Protein AF-X1GZW5-F1 (afdb_monomer_lite)

Organism: NCBI:txid412755

Sequence (264 aa):
AGKIIVDEEQRKFDDDPTHYYFLVGILHSVIEGVRGISLTYGQTIINGRFIRTGKIESTDGQVYFGLDDNELVIKKESYASEVAGIWLGKDDDKYKLNIGDATKYLKWDGAALTIKGLVGDITLDSNGFIRTDGKTSYESTFAGFWLGWSAGYKLNIGDAAHYLKWTGSKLQVKGLASLDALSAINANIGNITAGNIRGTRFQVGGGTNEDIYFEDSGLRLYDVGGQCISLTKIDYSNLDIGISSNSVAISTLDESIKRQVPAL

Structure (mmCIF, N/CA/C/O backbone):
data_AF-X1GZW5-F1
#
_entry.id   AF-X1GZW5-F1
#
loop_
_atom_site.group_PDB
_atom_site.id
_atom_site.type_symbol
_atom_site.label_atom_id
_atom_site.label_alt_id
_atom_site.label_comp_id
_atom_site.label_asym_id
_atom_site.label_entity_id
_atom_site.label_seq_id
_atom_site.pdbx_PDB_ins_code
_atom_site.Cartn_x
_atom_site.Cartn_y
_atom_site.Cartn_z
_atom_site.occupancy
_atom_site.B_iso_or_equiv
_atom_site.auth_seq_id
_atom_site.auth_comp_id
_atom_site.auth_asym_id
_atom_site.auth_atom_id
_atom_site.pdbx_PDB_model_num
ATOM 1 N N . ALA A 1 1 ? -26.168 -2.457 67.114 1.00 48.22 1 ALA A N 1
ATOM 2 C CA . ALA A 1 1 ? -26.226 -3.153 65.812 1.00 48.22 1 ALA A CA 1
ATOM 3 C C . ALA A 1 1 ? -27.534 -2.769 65.127 1.00 48.22 1 ALA A C 1
ATOM 5 O O . ALA A 1 1 ? -28.533 -2.677 65.831 1.00 48.22 1 ALA A O 1
ATOM 6 N N . GLY A 1 2 ? -27.530 -2.481 63.821 1.00 60.97 2 GLY A N 1
ATOM 7 C CA . GLY A 1 2 ? -28.763 -2.177 63.080 1.00 60.97 2 GLY A CA 1
ATOM 8 C C . GLY A 1 2 ? -29.686 -3.399 63.021 1.00 60.97 2 GLY A C 1
ATOM 9 O O . GLY A 1 2 ? -29.195 -4.523 62.922 1.00 60.97 2 GLY A O 1
ATOM 10 N N . LYS A 1 3 ? -31.003 -3.187 63.123 1.00 64.88 3 LYS A N 1
ATOM 11 C CA . LYS A 1 3 ? -32.013 -4.254 63.130 1.00 64.88 3 LYS A CA 1
ATOM 12 C C . LYS A 1 3 ? -33.006 -4.016 61.994 1.00 64.88 3 LYS A C 1
ATOM 14 O O . LYS A 1 3 ? -33.641 -2.970 61.957 1.00 64.88 3 LYS A O 1
ATOM 19 N N . ILE A 1 4 ? -33.140 -4.985 61.090 1.00 67.06 4 ILE A N 1
ATOM 20 C CA . ILE A 1 4 ? -34.265 -5.042 60.149 1.00 67.06 4 ILE A CA 1
ATOM 21 C C . ILE A 1 4 ? -35.428 -5.674 60.905 1.00 67.06 4 ILE A C 1
ATOM 23 O O . ILE A 1 4 ? -35.285 -6.761 61.469 1.00 67.06 4 ILE A O 1
ATOM 27 N N . ILE A 1 5 ? -36.551 -4.967 60.959 1.00 66.31 5 ILE A N 1
ATOM 28 C CA . ILE A 1 5 ? -37.758 -5.416 61.645 1.00 66.31 5 ILE A CA 1
ATOM 29 C C . ILE A 1 5 ? -38.807 -5.649 60.565 1.00 66.31 5 ILE A C 1
ATOM 31 O O . ILE A 1 5 ? -39.164 -4.729 59.836 1.00 66.31 5 ILE A O 1
ATOM 35 N N . VAL A 1 6 ? -39.235 -6.901 60.433 1.00 69.25 6 VAL A N 1
ATOM 36 C CA . VAL A 1 6 ? -40.344 -7.291 59.563 1.00 69.25 6 VAL A CA 1
ATOM 37 C C . VAL A 1 6 ? -41.569 -7.416 60.454 1.00 69.25 6 VAL A C 1
ATOM 39 O O . VAL A 1 6 ? -41.496 -8.077 61.490 1.00 69.25 6 VAL A O 1
ATOM 42 N N . ASP A 1 7 ? -42.651 -6.757 60.064 1.00 71.06 7 ASP A N 1
ATOM 43 C CA . ASP A 1 7 ? -43.904 -6.705 60.811 1.00 71.06 7 ASP A CA 1
ATOM 44 C C . ASP A 1 7 ? -45.056 -7.136 59.894 1.00 71.06 7 ASP A C 1
ATOM 46 O O . ASP A 1 7 ? -45.010 -6.926 58.678 1.00 71.06 7 ASP A O 1
ATOM 50 N N . GLU A 1 8 ? -46.060 -7.782 60.477 1.00 70.38 8 GLU A N 1
ATOM 51 C CA . GLU A 1 8 ? -47.297 -8.162 59.787 1.00 70.38 8 GLU A CA 1
ATOM 52 C C . GLU A 1 8 ? -48.213 -6.950 59.592 1.00 70.38 8 GLU A C 1
ATOM 54 O O . GLU A 1 8 ? -49.050 -6.926 58.687 1.00 70.38 8 GLU A O 1
ATOM 59 N N . GLU A 1 9 ? -48.033 -5.922 60.420 1.00 73.12 9 GLU A N 1
ATOM 60 C CA . GLU A 1 9 ? -48.753 -4.668 60.311 1.00 73.12 9 GLU A CA 1
ATOM 61 C C . GLU A 1 9 ? -48.125 -3.784 59.221 1.00 73.12 9 GLU A C 1
ATOM 63 O O . GLU A 1 9 ? -46.931 -3.471 59.247 1.00 73.12 9 GLU A O 1
ATOM 68 N N . GLN A 1 10 ? -48.930 -3.368 58.236 1.00 70.81 10 GLN A N 1
ATOM 69 C CA . GLN A 1 10 ? -48.469 -2.459 57.188 1.00 70.81 10 GLN A CA 1
ATOM 70 C C . GLN A 1 10 ? -48.131 -1.098 57.803 1.00 70.81 10 GLN A C 1
ATOM 72 O O . GLN A 1 10 ? -49.020 -0.290 58.067 1.00 70.81 10 GLN A O 1
ATOM 77 N N . ARG A 1 11 ? -46.836 -0.828 57.967 1.00 74.62 11 ARG A N 1
ATOM 78 C CA . ARG A 1 11 ? -46.333 0.478 58.400 1.00 74.62 11 ARG A CA 1
ATOM 79 C C . ARG A 1 11 ? -46.397 1.469 57.245 1.00 74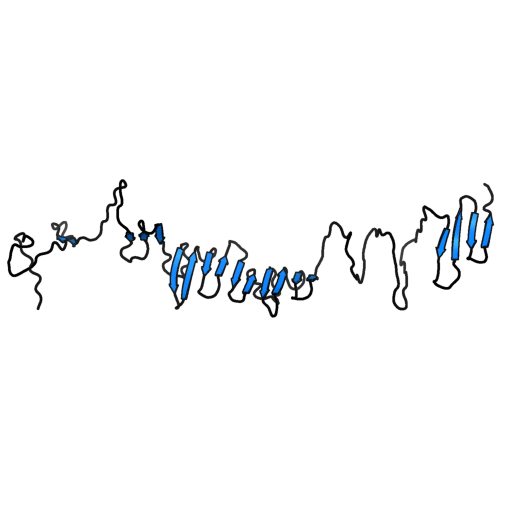.62 11 ARG A C 1
ATOM 81 O O . ARG A 1 11 ? -45.852 1.221 56.164 1.00 74.62 11 ARG A O 1
ATOM 88 N N . LYS A 1 12 ? -47.062 2.600 57.466 1.00 71.44 12 LYS A N 1
ATOM 89 C CA . LYS A 1 12 ? -46.965 3.758 56.570 1.00 71.44 12 LYS A CA 1
ATOM 90 C C . LYS A 1 12 ? -45.656 4.500 56.841 1.00 71.44 12 LYS A C 1
ATOM 92 O O . LYS A 1 12 ? -45.055 4.344 57.898 1.00 71.44 12 LYS A O 1
ATOM 97 N N . PHE A 1 13 ? -45.217 5.307 55.876 1.00 66.44 13 PHE A N 1
ATOM 98 C CA . PHE A 1 13 ? -43.904 5.967 55.895 1.00 66.44 13 PHE A CA 1
ATOM 99 C C . PHE A 1 13 ? -43.604 6.753 57.191 1.00 66.44 13 PHE A C 1
ATOM 101 O O . PHE A 1 13 ? -42.455 6.742 57.624 1.00 66.44 13 PHE A O 1
ATOM 108 N N . ASP A 1 14 ? -44.628 7.323 57.843 1.00 68.62 14 ASP A N 1
ATOM 109 C CA . ASP A 1 14 ? -44.511 8.204 59.020 1.00 68.62 14 ASP A CA 1
ATOM 110 C C . ASP A 1 14 ? -45.265 7.692 60.263 1.00 68.62 14 ASP A C 1
ATOM 112 O O . ASP A 1 14 ? -45.603 8.464 61.160 1.00 68.62 14 ASP A O 1
ATOM 116 N N . ASP A 1 15 ? -45.581 6.396 60.319 1.00 76.94 15 ASP A N 1
ATOM 117 C CA . ASP A 1 15 ? -46.390 5.832 61.415 1.00 76.94 15 ASP A CA 1
ATOM 118 C C . ASP A 1 15 ? -45.692 5.856 62.794 1.00 76.94 15 ASP A C 1
ATOM 120 O O . ASP A 1 15 ? -46.327 5.555 63.804 1.00 76.94 15 ASP A O 1
ATOM 124 N N . ASP A 1 16 ? -44.402 6.200 62.871 1.00 75.19 16 ASP A N 1
ATOM 125 C CA . ASP A 1 16 ? -43.615 6.240 64.109 1.00 75.19 16 ASP A CA 1
ATOM 126 C C . ASP A 1 16 ? -42.676 7.465 64.121 1.00 75.19 16 ASP A C 1
ATOM 128 O O . ASP A 1 16 ? -41.884 7.628 63.194 1.00 75.19 16 ASP A O 1
ATOM 132 N N . PRO A 1 17 ? -42.687 8.312 65.172 1.00 73.00 17 PRO A N 1
ATOM 133 C CA . PRO A 1 17 ? -41.800 9.475 65.265 1.00 73.00 17 PRO A CA 1
ATOM 134 C C . PRO A 1 17 ? -40.315 9.131 65.479 1.00 73.00 17 PRO A C 1
ATOM 136 O O . PRO A 1 17 ? -39.472 10.028 65.450 1.00 73.00 17 PRO A O 1
ATOM 139 N N . THR A 1 18 ? -39.978 7.866 65.737 1.00 75.00 18 THR A N 1
ATOM 140 C CA . THR A 1 18 ? -38.611 7.426 66.050 1.00 75.00 18 THR A CA 1
ATOM 141 C C . THR A 1 18 ? -37.921 6.645 64.924 1.00 75.00 18 THR A C 1
ATOM 143 O O . THR A 1 18 ? -36.702 6.467 64.997 1.00 75.00 18 THR A O 1
ATOM 146 N N . HIS A 1 19 ? -38.639 6.247 63.858 1.00 72.12 19 HIS A N 1
ATOM 147 C CA . HIS A 1 19 ? -38.093 5.458 62.741 1.00 72.12 19 HIS A CA 1
ATOM 148 C C . HIS A 1 19 ? -38.659 5.864 61.370 1.00 72.12 19 HIS A C 1
ATOM 150 O O . HIS A 1 19 ? -39.826 6.209 61.247 1.00 72.12 19 HIS A O 1
ATOM 156 N N . TYR A 1 20 ? -37.836 5.741 60.323 1.00 66.12 20 TYR A N 1
ATOM 157 C CA . TYR A 1 20 ? -38.245 5.926 58.924 1.00 66.12 20 TYR A CA 1
ATOM 158 C C . TYR A 1 20 ? -38.524 4.573 58.249 1.00 66.12 20 TYR A C 1
ATOM 160 O O . TYR A 1 20 ? -37.698 3.660 58.348 1.00 66.12 20 TYR A O 1
ATOM 168 N N . TYR A 1 21 ? -39.631 4.458 57.506 1.00 69.81 21 TYR A N 1
ATOM 169 C CA . TYR A 1 21 ? -39.994 3.250 56.747 1.00 69.81 21 TYR A CA 1
ATOM 170 C C . TYR A 1 21 ? -39.860 3.487 55.237 1.00 69.81 21 TYR A C 1
ATOM 172 O O . TYR A 1 21 ? -40.213 4.554 54.763 1.00 69.81 21 TYR A O 1
ATOM 180 N N . PHE A 1 22 ? -39.379 2.510 54.456 1.00 65.56 22 PHE A N 1
ATOM 181 C CA . PHE A 1 22 ? -39.270 2.608 52.988 1.00 65.56 22 PHE A CA 1
ATOM 182 C C . PHE A 1 22 ? -39.829 1.351 52.302 1.00 65.56 22 PHE A C 1
ATOM 184 O O . PHE A 1 22 ? -39.596 0.241 52.782 1.00 65.56 22 PHE A O 1
ATOM 191 N N . LEU A 1 23 ? -40.513 1.490 51.152 1.00 68.44 23 LEU A N 1
ATOM 192 C CA . LEU A 1 23 ? -40.913 0.337 50.329 1.00 68.44 23 LEU A CA 1
ATOM 193 C C . LEU A 1 23 ? -39.697 -0.181 49.542 1.00 68.44 23 LEU A C 1
ATOM 195 O O . LEU A 1 23 ? -39.392 0.307 48.459 1.00 68.44 23 LEU A O 1
ATOM 199 N N . VAL A 1 24 ? -38.996 -1.168 50.104 1.00 67.12 24 VAL A N 1
ATOM 200 C CA . VAL A 1 24 ? -37.787 -1.791 49.517 1.00 67.12 24 VAL A CA 1
ATOM 201 C C . VAL A 1 24 ? -38.138 -2.834 48.441 1.00 67.12 24 VAL A C 1
ATOM 203 O O . VAL A 1 24 ? -37.318 -3.196 47.599 1.00 67.12 24 VAL A O 1
ATOM 206 N N . GLY A 1 25 ? -39.384 -3.300 48.443 1.00 69.00 25 GLY A N 1
ATOM 207 C CA . GLY A 1 25 ? -39.912 -4.258 47.490 1.00 69.00 25 GLY A CA 1
ATOM 208 C C . GLY A 1 25 ? -41.253 -4.814 47.942 1.00 69.00 25 GLY A C 1
ATOM 209 O O . GLY A 1 25 ? -41.616 -4.727 49.113 1.00 69.00 25 GLY A O 1
ATOM 210 N N . ILE A 1 26 ? -41.990 -5.402 47.013 1.00 71.31 26 ILE A N 1
ATOM 211 C CA . ILE A 1 26 ? -43.173 -6.201 47.292 1.00 71.31 26 ILE A CA 1
ATOM 212 C C . ILE A 1 26 ? -42.724 -7.656 47.420 1.00 71.31 26 ILE A C 1
ATOM 214 O O . ILE A 1 26 ? -42.243 -8.269 46.465 1.00 71.31 26 ILE A O 1
ATOM 218 N N . LEU A 1 27 ? -42.863 -8.206 48.623 1.00 68.69 27 LEU A N 1
ATOM 219 C CA . LEU A 1 27 ? -42.650 -9.622 48.887 1.00 68.69 27 LEU A CA 1
ATOM 220 C C . LEU A 1 27 ? -43.944 -10.380 48.572 1.00 68.69 27 LEU A C 1
ATOM 222 O O . LEU A 1 27 ? -44.975 -10.148 49.199 1.00 68.69 27 LEU A O 1
ATOM 226 N N . HIS A 1 28 ? -43.897 -11.284 47.600 1.00 65.50 28 HIS A N 1
ATOM 227 C CA . HIS A 1 28 ? -45.081 -12.002 47.130 1.00 65.50 28 HIS A CA 1
ATOM 228 C C . HIS A 1 28 ? -45.441 -13.178 48.046 1.00 65.50 28 HIS A C 1
ATOM 230 O O . HIS A 1 28 ? -44.683 -13.568 48.939 1.00 65.50 28 HIS A O 1
ATOM 236 N N . SER A 1 29 ? -46.622 -13.757 47.838 1.00 73.38 29 SER A N 1
ATOM 237 C CA . SER A 1 29 ? -47.061 -15.006 48.473 1.00 73.38 29 SER A CA 1
ATOM 238 C C . SER A 1 29 ? -46.211 -16.213 48.035 1.00 73.38 29 SER A C 1
ATOM 240 O O . SER A 1 29 ? -45.686 -16.230 46.924 1.00 73.38 29 SER A O 1
ATOM 242 N N . VAL A 1 30 ? -46.068 -17.226 48.906 1.00 70.38 30 VAL A N 1
ATOM 243 C CA . VAL A 1 30 ? -45.332 -18.471 48.588 1.00 70.38 30 VAL A CA 1
ATOM 244 C C . VAL A 1 30 ? -46.135 -19.299 47.595 1.00 70.38 30 VAL A C 1
ATOM 246 O O . VAL A 1 30 ? -47.310 -19.568 47.842 1.00 70.38 30 VAL A O 1
ATOM 249 N N . ILE A 1 31 ? -45.493 -19.757 46.525 1.00 59.34 31 ILE A N 1
ATOM 250 C CA . ILE A 1 31 ? -46.065 -20.720 45.580 1.00 59.34 31 ILE A CA 1
ATOM 251 C C . ILE A 1 31 ? -45.045 -21.848 45.403 1.00 59.34 31 ILE A C 1
ATOM 253 O O . ILE A 1 31 ? -43.857 -21.588 45.231 1.00 59.34 31 ILE A O 1
ATOM 257 N N . GLU A 1 32 ? -45.506 -23.096 45.537 1.00 49.12 32 GLU A N 1
ATOM 258 C CA . GLU A 1 32 ? -44.687 -24.319 45.407 1.00 49.12 32 GLU A CA 1
ATOM 259 C C . GLU A 1 32 ? -43.395 -24.318 46.252 1.00 49.12 32 GLU A C 1
ATOM 261 O O . GLU A 1 32 ? -42.357 -24.842 45.866 1.00 49.12 32 GLU A O 1
ATOM 266 N N . GLY A 1 33 ? -43.458 -23.723 47.447 1.00 64.69 33 GLY A N 1
ATOM 267 C CA . GLY A 1 33 ? -42.341 -23.691 48.398 1.00 64.69 33 GLY A CA 1
ATOM 268 C C . GLY A 1 33 ? -41.319 -22.571 48.172 1.00 64.69 33 GLY A C 1
ATOM 269 O O . GLY A 1 33 ? -40.385 -22.456 48.964 1.00 64.69 33 GLY A O 1
ATOM 270 N N . VAL A 1 34 ? -41.503 -21.709 47.165 1.00 41.03 34 VAL A N 1
ATOM 271 C CA . VAL A 1 34 ? -40.620 -20.565 46.876 1.00 41.03 34 VAL A CA 1
ATOM 272 C C . VAL A 1 34 ? -41.375 -19.244 47.038 1.00 41.03 34 VAL A C 1
ATOM 274 O O . VAL A 1 34 ? -42.556 -19.132 46.707 1.00 41.03 34 VAL A O 1
ATOM 277 N N . ARG A 1 35 ? -40.692 -18.219 47.564 1.00 59.62 35 ARG A N 1
ATOM 278 C CA . AR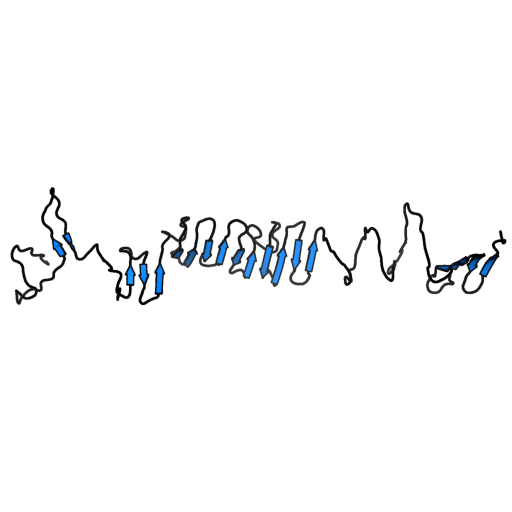G A 1 35 ? -41.235 -16.865 47.731 1.00 59.62 35 ARG A CA 1
ATOM 279 C C . ARG A 1 35 ? -40.406 -15.860 46.934 1.00 59.62 35 ARG A C 1
ATOM 281 O O . ARG A 1 35 ? -39.222 -15.689 47.205 1.00 59.62 35 ARG A O 1
ATOM 288 N N . GLY A 1 36 ? -41.031 -15.196 45.964 1.00 51.94 36 GLY A N 1
ATOM 289 C CA . GLY A 1 36 ? -40.397 -14.134 45.184 1.00 51.94 36 GLY A CA 1
ATOM 290 C C . GLY A 1 36 ? -40.443 -12.798 45.921 1.00 51.94 36 GLY A C 1
ATOM 291 O O . GLY A 1 36 ? -41.481 -12.420 46.463 1.00 51.94 36 GLY A O 1
ATOM 292 N N . ILE A 1 37 ? -39.333 -12.066 45.916 1.00 65.38 37 ILE A N 1
ATOM 293 C CA . ILE A 1 37 ? -39.298 -10.667 46.333 1.00 65.38 37 ILE A CA 1
ATOM 294 C C . ILE A 1 37 ? -39.136 -9.807 45.081 1.00 65.38 37 ILE A C 1
ATOM 296 O O . ILE A 1 37 ? -38.078 -9.795 44.456 1.00 65.38 37 ILE A O 1
ATOM 300 N N . SER A 1 38 ? -40.195 -9.091 44.696 1.00 62.06 38 SER A N 1
ATOM 301 C CA . SER A 1 38 ? -40.040 -7.944 43.807 1.00 62.06 38 SER A CA 1
ATOM 302 C C . SER A 1 38 ? -39.515 -6.808 44.655 1.00 62.06 38 SER A C 1
ATOM 304 O O . SER A 1 38 ? -40.242 -5.891 45.020 1.00 62.06 38 SER A O 1
ATOM 306 N N . LEU A 1 39 ? -38.210 -6.837 44.909 1.00 62.38 39 LEU A N 1
ATOM 307 C CA . LEU A 1 39 ? -37.470 -5.588 45.023 1.00 62.38 39 LEU A CA 1
ATOM 308 C C . LEU A 1 39 ? -37.885 -4.729 43.820 1.00 62.38 39 LEU A C 1
ATOM 310 O O . LEU A 1 39 ? -38.291 -5.277 42.792 1.00 62.38 39 LEU A O 1
ATOM 314 N N . THR A 1 40 ? -37.847 -3.409 43.894 1.00 55.56 40 THR A N 1
ATOM 315 C CA . THR A 1 40 ? -37.896 -2.618 42.655 1.00 55.56 40 THR A CA 1
ATOM 316 C C . THR A 1 40 ? -36.693 -3.016 41.782 1.00 55.56 40 THR A C 1
ATOM 318 O O . THR A 1 40 ? -35.625 -2.427 41.893 1.00 55.56 40 THR A O 1
ATOM 321 N N . TYR A 1 41 ? -36.821 -4.106 41.017 1.00 44.00 41 TYR A N 1
ATOM 322 C CA . TYR A 1 41 ? -35.740 -4.821 40.351 1.00 44.00 41 TYR A CA 1
ATOM 323 C C . TYR A 1 41 ? -36.303 -5.827 39.333 1.00 44.00 41 TYR A C 1
ATOM 325 O O . TYR A 1 41 ? -37.106 -6.694 39.678 1.00 44.00 41 TYR A O 1
ATOM 333 N N . GLY A 1 42 ? -35.860 -5.707 38.076 1.00 48.75 42 GLY A N 1
ATOM 334 C CA . GLY A 1 42 ? -36.092 -6.691 37.010 1.00 48.75 42 GLY A CA 1
ATOM 335 C C . GLY A 1 42 ? -37.096 -6.326 35.905 1.00 48.75 42 GLY A C 1
ATOM 336 O O . GLY A 1 42 ? -37.193 -7.079 34.942 1.00 48.75 42 GLY A O 1
ATOM 337 N N . GLN A 1 43 ? -37.804 -5.190 35.967 1.00 43.88 43 GLN A N 1
ATOM 338 C CA . GLN A 1 43 ? -38.632 -4.716 34.845 1.00 43.88 43 GLN A CA 1
ATOM 339 C C . GLN A 1 43 ? -38.495 -3.205 34.602 1.00 43.88 43 GLN A C 1
ATOM 341 O O . GLN A 1 43 ? -38.686 -2.405 35.515 1.00 43.88 43 GLN A O 1
ATOM 346 N N . THR A 1 44 ? -38.275 -2.833 33.340 1.00 51.66 44 THR A N 1
ATOM 347 C CA . THR A 1 44 ? -38.700 -1.549 32.766 1.00 51.66 44 THR A CA 1
ATOM 348 C C . THR A 1 44 ? -39.596 -1.894 31.575 1.00 51.66 44 THR A C 1
ATOM 350 O O . THR A 1 44 ? -39.097 -2.343 30.548 1.00 51.66 44 THR A O 1
ATOM 353 N N . ILE A 1 45 ? -40.920 -1.735 31.688 1.00 48.44 45 ILE A N 1
ATOM 354 C CA . ILE A 1 45 ? -41.823 -1.839 30.526 1.00 48.44 45 ILE A CA 1
ATOM 355 C C . ILE A 1 45 ? -41.905 -0.453 29.891 1.00 48.44 45 ILE A C 1
ATOM 357 O O . ILE A 1 45 ? -42.523 0.448 30.459 1.00 48.44 45 ILE A O 1
ATOM 361 N N . ILE A 1 46 ? -41.295 -0.272 28.718 1.00 56.94 46 ILE A N 1
ATOM 362 C CA . ILE A 1 46 ? -41.372 0.994 27.988 1.00 56.94 46 ILE A CA 1
ATOM 363 C C . ILE A 1 46 ? -42.475 0.926 26.919 1.00 56.94 46 ILE A C 1
ATOM 365 O O . ILE A 1 46 ? -42.319 0.270 25.893 1.00 56.94 46 ILE A O 1
ATOM 369 N N . ASN A 1 47 ? -43.605 1.606 27.153 1.00 45.28 47 ASN A N 1
ATOM 370 C CA . ASN A 1 47 ? -44.724 1.681 26.202 1.00 45.28 47 ASN A CA 1
ATOM 371 C C . ASN A 1 47 ? -44.456 2.721 25.088 1.00 45.28 47 ASN A C 1
ATOM 373 O O . ASN A 1 47 ? -44.177 3.888 25.367 1.00 45.28 47 ASN A O 1
ATOM 377 N N . GLY A 1 48 ? -44.595 2.316 23.817 1.00 39.53 48 GLY A N 1
ATOM 378 C CA . GLY A 1 48 ? -44.095 3.010 22.612 1.00 39.53 48 GLY A CA 1
ATOM 379 C C . GLY A 1 48 ? -44.769 4.323 22.176 1.00 39.53 48 GLY A C 1
ATOM 380 O O . GLY A 1 48 ? -44.732 4.637 20.989 1.00 39.53 48 GLY A O 1
ATOM 381 N N . ARG A 1 49 ? -45.387 5.097 23.085 1.00 39.22 49 ARG A N 1
ATOM 382 C CA . ARG A 1 49 ? -45.946 6.430 22.760 1.00 39.22 49 ARG A CA 1
ATOM 383 C C . ARG A 1 49 ? -45.114 7.607 23.294 1.00 39.22 49 ARG A C 1
ATOM 385 O O . ARG A 1 49 ? -44.995 8.584 22.570 1.00 39.22 49 ARG A O 1
ATOM 392 N N . PHE A 1 50 ? -44.482 7.519 24.474 1.00 48.38 50 PHE A N 1
ATOM 393 C CA . PHE A 1 50 ? -43.445 8.471 24.926 1.00 48.38 50 PHE A CA 1
ATOM 394 C C . PHE A 1 50 ? -42.463 7.801 25.902 1.00 48.38 50 PHE A C 1
ATOM 396 O O . PHE A 1 50 ? -42.817 7.547 27.051 1.00 48.38 50 PHE A O 1
ATOM 403 N N . ILE A 1 51 ? -41.217 7.582 25.475 1.00 60.47 51 ILE A N 1
ATOM 404 C CA . ILE A 1 51 ? -40.086 7.386 26.393 1.00 60.47 51 ILE A CA 1
ATOM 405 C C . ILE A 1 51 ? -39.549 8.783 26.724 1.00 60.47 51 ILE A C 1
ATOM 407 O O . ILE A 1 51 ? -39.122 9.490 25.818 1.00 60.47 51 ILE A O 1
ATOM 411 N N . ARG A 1 52 ? -39.614 9.211 27.989 1.00 53.59 52 ARG A N 1
ATOM 412 C CA . ARG A 1 52 ? -39.060 10.497 28.464 1.00 53.59 52 ARG A CA 1
ATOM 413 C C . ARG A 1 52 ? -38.065 10.254 29.596 1.00 53.59 52 ARG A C 1
ATOM 415 O O . ARG A 1 52 ? -38.280 10.674 30.727 1.00 53.59 52 ARG A O 1
ATOM 422 N N . THR A 1 53 ? -37.035 9.485 29.287 1.00 58.66 53 THR A N 1
ATOM 423 C CA . THR A 1 53 ? -35.897 9.217 30.167 1.00 58.66 53 THR A CA 1
ATOM 424 C C . THR A 1 53 ? -34.634 9.436 29.361 1.00 58.66 53 THR A C 1
ATOM 426 O O . THR A 1 53 ? -34.655 9.213 28.148 1.00 58.66 53 THR A O 1
ATOM 429 N N . GLY A 1 54 ? -33.544 9.799 30.027 1.00 55.38 54 GLY A N 1
ATOM 430 C CA . GLY A 1 54 ? -32.292 9.998 29.319 1.00 55.38 54 GLY A CA 1
ATOM 431 C C . GLY A 1 54 ? -31.626 8.731 28.823 1.00 55.38 54 GLY A C 1
ATOM 432 O O . GLY A 1 54 ? -31.033 8.738 27.745 1.00 55.38 54 GLY A O 1
ATOM 433 N N . LYS A 1 55 ? -31.764 7.617 29.552 1.00 60.84 55 LYS A N 1
ATOM 434 C CA . LYS A 1 55 ? -30.969 6.406 29.310 1.00 60.84 55 LYS A CA 1
ATOM 435 C C . LYS A 1 55 ? -31.717 5.109 29.629 1.00 60.84 55 LYS A C 1
ATOM 437 O O . LYS A 1 55 ? -32.518 5.060 30.565 1.00 60.84 55 LYS A O 1
ATOM 442 N N . ILE A 1 56 ? -31.416 4.058 28.863 1.00 71.56 56 ILE A N 1
ATOM 443 C CA . ILE A 1 56 ? -31.861 2.669 29.059 1.00 71.56 56 ILE A CA 1
ATOM 444 C C . ILE A 1 56 ? -30.625 1.763 28.998 1.00 71.56 56 ILE A C 1
ATOM 446 O O . ILE A 1 56 ? -30.003 1.678 27.944 1.00 71.56 56 ILE A O 1
ATOM 450 N N . GLU A 1 57 ? -30.271 1.076 30.087 1.00 68.31 57 GLU A N 1
ATOM 451 C CA . GLU A 1 57 ? -29.016 0.313 30.208 1.00 68.31 57 GLU A CA 1
ATOM 452 C C . GLU A 1 57 ? -29.190 -1.122 30.724 1.00 68.31 57 GLU A C 1
ATOM 454 O O . GLU A 1 57 ? -30.140 -1.419 31.452 1.00 68.31 57 GLU A O 1
ATOM 459 N N . SER A 1 58 ? -28.275 -2.019 30.328 1.00 69.56 58 SER A N 1
ATOM 460 C CA . SER A 1 58 ? -28.170 -3.365 30.895 1.00 69.56 58 SER A CA 1
ATOM 461 C C . SER A 1 58 ? -27.763 -3.314 32.370 1.00 69.56 58 SER A C 1
ATOM 463 O O . SER A 1 58 ? -27.190 -2.341 32.850 1.00 69.56 58 SER A O 1
ATOM 465 N N . THR A 1 59 ? -28.045 -4.379 33.117 1.00 62.34 59 THR A N 1
ATOM 466 C CA . THR A 1 59 ? -27.797 -4.434 34.569 1.00 62.34 59 THR A CA 1
ATOM 467 C C . THR A 1 59 ? -26.309 -4.487 34.927 1.00 62.34 59 THR A C 1
ATOM 469 O O . THR A 1 59 ? -25.901 -4.006 35.979 1.00 62.34 59 THR A O 1
ATOM 472 N N . ASP A 1 60 ? -25.499 -5.051 34.033 1.00 61.22 60 ASP A N 1
ATOM 473 C CA . ASP A 1 60 ? -24.035 -4.977 34.044 1.00 61.22 60 ASP A CA 1
ATOM 474 C C . ASP A 1 60 ? -23.504 -3.717 33.322 1.00 61.22 60 ASP A C 1
ATOM 476 O O . ASP A 1 60 ? -22.293 -3.520 33.226 1.00 61.22 60 ASP A O 1
ATOM 480 N N . GLY A 1 61 ? -24.410 -2.878 32.798 1.00 60.00 61 GLY A N 1
ATOM 481 C CA . GLY A 1 61 ? -24.156 -1.618 32.096 1.00 60.00 61 GLY A CA 1
ATOM 482 C C . GLY A 1 61 ? -23.462 -1.737 30.733 1.00 60.00 61 GLY A C 1
ATOM 483 O O . GLY A 1 61 ? -23.192 -0.721 30.096 1.00 60.00 61 GLY A O 1
ATOM 484 N N . GLN A 1 62 ? -23.133 -2.946 30.274 1.00 65.06 62 GLN A N 1
ATOM 485 C CA . GLN A 1 62 ? -22.297 -3.212 29.098 1.00 65.06 62 GLN A CA 1
ATOM 486 C C . GLN A 1 62 ? -22.953 -2.837 27.756 1.00 65.06 62 GLN A C 1
ATOM 488 O O . GLN A 1 62 ? -22.241 -2.670 26.763 1.00 65.06 62 GLN A O 1
ATOM 493 N N . VAL A 1 63 ? -24.284 -2.744 27.706 1.00 70.88 63 VAL A N 1
ATOM 494 C CA . VAL A 1 63 ? -25.072 -2.546 26.479 1.00 70.88 63 VAL A CA 1
ATOM 495 C C . VAL A 1 63 ? -26.239 -1.622 26.801 1.00 70.88 63 VAL A C 1
ATOM 497 O O . VAL A 1 63 ? -27.048 -1.925 27.679 1.00 70.88 63 VAL A O 1
ATOM 500 N N . TYR A 1 64 ? -26.325 -0.477 26.126 1.00 67.75 64 TYR A N 1
ATOM 501 C CA . TYR A 1 64 ? -27.318 0.540 26.468 1.00 67.75 64 TYR A CA 1
ATOM 502 C C . TYR A 1 64 ? -27.674 1.473 25.297 1.00 67.75 64 TYR A C 1
ATOM 504 O O . TYR A 1 64 ? -26.942 1.568 24.313 1.00 67.75 64 TYR A O 1
ATOM 512 N N . PHE A 1 65 ? -28.817 2.154 25.431 1.00 71.81 65 PHE A N 1
ATOM 513 C CA . PHE A 1 65 ? -29.349 3.180 24.530 1.00 71.81 65 PHE A CA 1
ATOM 514 C C . PHE A 1 65 ? -29.536 4.505 25.286 1.00 71.81 65 PHE A C 1
ATOM 516 O O . PHE A 1 65 ? -30.309 4.570 26.247 1.00 71.81 65 PHE A O 1
ATOM 523 N N . GLY A 1 66 ? -28.854 5.560 24.844 1.00 56.88 66 GLY A N 1
ATOM 524 C CA . GLY A 1 66 ? -29.008 6.921 25.368 1.00 56.88 66 GLY A CA 1
ATOM 525 C C . GLY A 1 66 ? -29.891 7.744 24.435 1.00 56.88 66 GLY A C 1
ATOM 526 O O . GLY A 1 66 ? -29.529 7.953 23.281 1.00 56.88 66 GLY A O 1
ATOM 527 N N . LEU A 1 67 ? -31.056 8.188 24.903 1.00 58.59 67 LEU A N 1
ATOM 528 C CA . LEU A 1 67 ? -32.028 8.941 24.096 1.00 58.59 67 LEU A CA 1
ATOM 529 C C . LEU A 1 67 ? -31.891 10.450 24.275 1.00 58.59 67 LEU A C 1
ATOM 531 O O . LEU A 1 67 ? -32.152 11.190 23.330 1.00 58.59 67 LEU A O 1
ATOM 535 N N . ASP A 1 68 ? -31.434 10.888 25.448 1.00 51.84 68 ASP A N 1
ATOM 536 C CA . ASP A 1 68 ? -30.926 12.253 25.608 1.00 51.84 68 ASP A CA 1
ATOM 537 C C . ASP A 1 68 ? -29.626 12.436 24.795 1.00 51.84 68 ASP A C 1
ATOM 539 O O . ASP A 1 68 ? -29.342 13.533 24.316 1.00 51.84 68 ASP A O 1
ATOM 543 N N . ASP A 1 69 ? -28.890 11.337 24.566 1.00 43.91 69 ASP A N 1
ATOM 544 C CA . ASP A 1 69 ? -27.530 11.342 24.008 1.00 43.91 69 ASP A CA 1
ATOM 545 C C . ASP A 1 69 ? -27.417 10.864 22.542 1.00 43.91 69 ASP A C 1
ATOM 547 O O . ASP A 1 69 ? -26.383 11.058 21.907 1.00 43.91 69 ASP A O 1
ATOM 551 N N . ASN A 1 70 ? -28.471 10.287 21.955 1.00 46.59 70 ASN A N 1
ATOM 552 C CA . ASN A 1 70 ? -28.507 9.727 20.590 1.00 46.59 70 ASN A CA 1
ATOM 553 C C . ASN A 1 70 ? -27.528 8.560 20.312 1.00 46.59 70 ASN A C 1
ATOM 555 O O . ASN A 1 70 ? -26.975 8.476 19.211 1.00 46.59 70 ASN A O 1
ATOM 559 N N . GLU A 1 71 ? -27.322 7.635 21.258 1.00 43.91 71 GLU A N 1
ATOM 560 C CA . GLU A 1 71 ? -26.348 6.541 21.102 1.00 43.91 71 GLU A CA 1
ATOM 561 C C . GLU A 1 71 ? -26.880 5.122 21.349 1.00 43.91 71 GLU A C 1
ATOM 563 O O . GLU A 1 71 ? -27.890 4.905 22.024 1.00 43.91 71 GLU A O 1
ATOM 568 N N . LEU A 1 72 ? -26.137 4.154 20.799 1.00 66.50 72 LEU A N 1
ATOM 569 C CA . LEU A 1 72 ? -26.323 2.713 20.954 1.00 66.50 72 LEU A CA 1
ATOM 570 C C . LEU A 1 72 ? -24.975 2.020 21.226 1.00 66.50 72 LEU A C 1
ATOM 572 O O . LEU A 1 72 ? -24.078 2.055 20.383 1.00 66.50 72 LEU A O 1
ATOM 576 N N . VAL A 1 73 ? -24.868 1.330 22.365 1.00 59.00 73 VAL A N 1
ATOM 577 C CA . VAL A 1 73 ? -23.708 0.521 22.788 1.00 59.00 73 VAL A CA 1
ATOM 578 C C . VAL A 1 73 ? -24.018 -0.979 22.657 1.00 59.00 73 VAL A C 1
ATOM 580 O O . VAL A 1 73 ? -25.014 -1.428 23.214 1.00 59.00 73 VAL A O 1
ATOM 583 N N . ILE A 1 74 ? -23.173 -1.766 21.958 1.00 70.25 74 ILE A N 1
ATOM 584 C CA . ILE A 1 74 ? -23.365 -3.217 21.687 1.00 70.25 74 ILE A CA 1
ATOM 585 C C . ILE A 1 74 ? -22.051 -3.984 21.830 1.00 70.25 74 ILE A C 1
ATOM 587 O O . ILE A 1 74 ? -21.168 -3.828 20.992 1.00 70.25 74 ILE A O 1
ATOM 591 N N . LYS A 1 75 ? -21.931 -4.883 22.813 1.00 65.25 75 LYS A N 1
ATOM 592 C CA . LYS A 1 75 ? -20.623 -5.444 23.159 1.00 65.25 75 LYS A CA 1
ATOM 593 C C . LYS A 1 75 ? -20.314 -6.834 22.607 1.00 65.25 75 LYS A C 1
ATOM 595 O O . LYS A 1 75 ? -21.038 -7.800 22.819 1.00 65.25 75 LYS A O 1
ATOM 600 N N . LYS A 1 76 ? -19.122 -6.916 22.009 1.00 73.69 76 LYS A N 1
ATOM 601 C CA . LYS A 1 76 ? -18.216 -8.059 22.182 1.00 73.69 76 LYS A CA 1
ATOM 602 C C . LYS A 1 76 ? -17.803 -8.118 23.663 1.00 73.69 76 LYS A C 1
ATOM 604 O O . LYS A 1 76 ? -17.752 -7.081 24.319 1.00 73.69 76 LYS A O 1
ATOM 609 N N . GLU A 1 77 ? -17.468 -9.285 24.199 1.00 73.69 77 GLU A N 1
ATOM 610 C CA . GLU A 1 77 ? -17.134 -9.413 25.635 1.00 73.69 77 GLU A CA 1
ATOM 611 C C . GLU A 1 77 ? -15.775 -8.787 25.996 1.00 73.69 77 GLU A C 1
ATOM 613 O O . GLU A 1 77 ? -15.557 -8.309 27.107 1.00 73.69 77 GLU A O 1
ATOM 618 N N . SER A 1 78 ? -14.862 -8.734 25.028 1.00 75.56 78 SER A N 1
ATOM 619 C CA . SER A 1 78 ? -13.522 -8.167 25.163 1.00 75.56 78 SER A CA 1
ATOM 620 C C . SER A 1 78 ? -13.025 -7.637 23.818 1.00 75.56 78 SER A C 1
ATOM 622 O O . SER A 1 78 ? -13.583 -7.958 22.764 1.00 75.56 78 SER A O 1
ATOM 624 N N . TYR A 1 79 ? -11.948 -6.850 23.832 1.00 81.69 79 TYR A N 1
ATOM 625 C CA . TYR A 1 79 ? -11.308 -6.377 22.603 1.00 81.69 79 TYR A CA 1
ATOM 626 C C . TYR A 1 79 ? -10.859 -7.537 21.706 1.00 81.69 79 TYR A C 1
ATOM 628 O O . TYR A 1 79 ? -11.099 -7.515 20.498 1.00 81.69 79 TYR A O 1
ATOM 636 N N . ALA A 1 80 ? -10.229 -8.551 22.306 1.00 84.62 80 ALA A N 1
ATOM 637 C CA . ALA A 1 80 ? -9.705 -9.722 21.609 1.00 84.62 80 ALA A CA 1
ATOM 638 C C . ALA A 1 80 ? -10.803 -10.676 21.124 1.00 84.62 80 ALA A C 1
ATOM 640 O O . ALA A 1 80 ? -10.512 -11.611 20.383 1.00 84.62 80 ALA A O 1
ATOM 641 N N . SER A 1 81 ? -12.054 -10.444 21.527 1.00 85.19 81 SER A N 1
ATOM 642 C CA . SER A 1 81 ? -13.176 -11.265 21.111 1.00 85.19 81 SER A CA 1
ATOM 643 C C . SER A 1 81 ? -13.208 -11.387 19.588 1.00 85.19 81 SER A C 1
ATOM 645 O O . SER A 1 81 ? -13.170 -10.407 18.836 1.00 85.19 81 SER A O 1
ATOM 647 N N . GLU A 1 82 ? -13.275 -12.621 19.120 1.00 88.44 82 GLU A N 1
ATOM 648 C CA . GLU A 1 82 ? -13.393 -12.924 17.699 1.00 88.44 82 GLU A CA 1
ATOM 649 C C . GLU A 1 82 ? -14.827 -12.712 17.194 1.00 88.44 82 GLU A C 1
ATOM 651 O O . GLU A 1 82 ? -15.050 -12.569 15.994 1.00 88.44 82 GLU A O 1
ATOM 656 N N . VAL A 1 83 ? -15.787 -12.606 18.116 1.00 86.81 83 VAL A N 1
ATOM 657 C CA . VAL A 1 83 ? -17.221 -12.453 17.850 1.00 86.81 83 VAL A CA 1
ATOM 658 C C . VAL A 1 83 ? -17.503 -11.109 17.191 1.00 86.81 83 VAL A C 1
ATOM 660 O O . VAL A 1 83 ? -17.026 -10.088 17.665 1.00 86.81 83 VAL A O 1
ATOM 663 N N . ALA A 1 84 ? -18.283 -11.068 16.113 1.00 86.62 84 ALA A N 1
ATOM 664 C CA . ALA A 1 84 ? -18.653 -9.809 15.468 1.00 86.62 84 ALA A CA 1
ATOM 665 C C . ALA A 1 84 ? -19.366 -8.849 16.440 1.00 86.62 84 ALA A C 1
ATOM 667 O O . ALA A 1 84 ? -20.249 -9.257 17.189 1.00 86.62 84 ALA A O 1
ATOM 668 N N . GLY A 1 85 ? -19.019 -7.565 16.409 1.00 85.44 85 GLY A N 1
ATOM 669 C CA . GLY A 1 85 ? -19.695 -6.552 17.217 1.00 85.44 85 GLY A CA 1
ATOM 670 C C . GLY A 1 85 ? -18.956 -5.225 17.215 1.00 85.44 85 GLY A C 1
ATOM 671 O O . GLY A 1 85 ? -17.994 -5.050 16.467 1.00 85.44 85 GLY A O 1
ATOM 672 N N . ILE A 1 86 ? -19.413 -4.300 18.053 1.00 85.31 86 ILE A N 1
ATOM 673 C CA . ILE A 1 86 ? -18.748 -3.019 18.277 1.00 85.31 86 ILE A CA 1
ATOM 6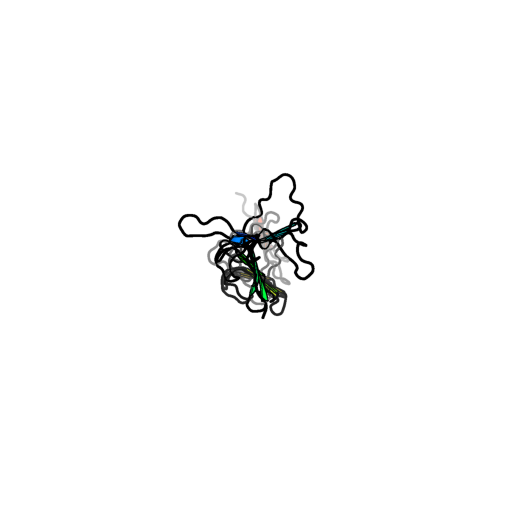74 C C . ILE A 1 86 ? -18.191 -3.043 19.691 1.00 85.31 86 ILE A C 1
ATOM 676 O O . ILE A 1 86 ? -18.828 -2.650 20.660 1.00 85.31 86 ILE A O 1
ATOM 680 N N . TRP A 1 87 ? -16.961 -3.505 19.835 1.00 81.12 87 TRP A N 1
ATOM 681 C CA . TRP A 1 87 ? -16.269 -3.264 21.083 1.00 81.12 87 TRP A CA 1
ATOM 682 C C . TRP A 1 87 ? -15.664 -1.866 21.061 1.00 81.12 87 TRP A C 1
ATOM 684 O O . TRP A 1 87 ? -14.783 -1.559 20.260 1.00 81.12 87 TRP A O 1
ATOM 694 N N . LEU A 1 88 ? -16.145 -1.033 21.968 1.00 78.44 88 LEU A N 1
ATOM 695 C CA . LEU A 1 88 ? -15.544 0.234 22.357 1.00 78.44 88 LEU A CA 1
ATOM 696 C C . LEU A 1 88 ? -15.188 0.092 23.839 1.00 78.44 88 LEU A C 1
ATOM 698 O O . LEU A 1 88 ? -16.070 -0.164 24.663 1.00 78.44 88 LEU A O 1
ATOM 702 N N . GLY A 1 89 ? -13.905 0.190 24.188 1.00 69.25 89 GLY A N 1
ATOM 703 C CA . GLY A 1 89 ? -13.473 0.004 25.576 1.00 69.25 89 GLY A CA 1
ATOM 704 C C . GLY A 1 89 ? -11.970 0.179 25.814 1.00 69.25 89 GLY A C 1
ATOM 705 O O . GLY A 1 89 ? -11.211 0.510 24.903 1.00 69.25 89 GLY A O 1
ATOM 706 N N . LYS A 1 90 ? -11.529 -0.058 27.056 1.00 66.00 90 LYS A N 1
ATOM 707 C CA . LYS A 1 90 ? -10.111 -0.109 27.458 1.00 66.00 90 LYS A CA 1
ATOM 708 C C . LYS A 1 90 ? -9.672 -1.565 27.646 1.00 66.00 90 LYS A C 1
ATOM 710 O O . LYS A 1 90 ? -10.396 -2.338 28.265 1.00 66.00 90 LYS A O 1
ATOM 715 N N . ASP A 1 91 ? -8.514 -1.922 27.104 1.00 73.75 91 ASP A N 1
ATOM 716 C CA . ASP A 1 91 ? -7.924 -3.266 27.155 1.00 73.75 91 ASP A CA 1
ATOM 717 C C . ASP A 1 91 ? -6.391 -3.142 27.103 1.00 73.75 91 ASP A C 1
ATOM 719 O O . ASP A 1 91 ? -5.882 -2.334 26.326 1.00 73.75 91 ASP A O 1
ATOM 723 N N . ASP A 1 92 ? -5.657 -3.892 27.934 1.00 81.00 92 ASP A N 1
ATOM 724 C CA . ASP A 1 92 ? -4.181 -3.824 28.060 1.00 81.00 92 ASP A CA 1
ATOM 725 C C . ASP A 1 92 ? -3.625 -2.380 28.098 1.00 81.00 92 ASP A C 1
ATOM 727 O O . ASP A 1 92 ? -2.802 -1.957 27.289 1.00 81.00 92 ASP A O 1
ATOM 731 N N . ASP A 1 93 ? -4.197 -1.566 28.986 1.00 73.44 93 ASP A N 1
ATOM 732 C CA . ASP A 1 93 ? -3.874 -0.148 29.178 1.00 73.44 93 ASP A CA 1
ATOM 733 C C . ASP A 1 93 ? -4.041 0.806 27.982 1.00 73.44 93 ASP A C 1
ATOM 735 O O . ASP A 1 93 ? -3.680 1.982 28.074 1.00 73.44 93 ASP A O 1
ATOM 739 N N . LYS A 1 94 ? -4.709 0.376 26.906 1.00 74.88 94 LYS A N 1
ATOM 740 C CA . LYS A 1 94 ? -5.015 1.221 25.742 1.00 74.88 94 LYS A CA 1
ATOM 741 C C . LYS A 1 94 ? -6.511 1.246 25.448 1.00 74.88 94 LYS A C 1
ATOM 743 O O . LYS A 1 94 ? -7.217 0.257 25.634 1.00 74.88 94 LYS A O 1
ATOM 748 N N . TYR A 1 95 ? -7.011 2.387 24.980 1.00 77.75 95 TYR A N 1
ATOM 749 C CA . TYR A 1 95 ? -8.359 2.448 24.420 1.00 77.75 95 TYR A CA 1
ATOM 750 C C . TYR A 1 95 ? -8.336 1.836 23.037 1.00 77.75 95 TYR A C 1
ATOM 752 O O . TYR A 1 95 ? -7.520 2.224 22.198 1.00 77.75 95 TYR A O 1
ATOM 760 N N . LYS A 1 96 ? -9.229 0.878 22.821 1.00 83.69 96 LYS A N 1
ATOM 761 C CA . LYS A 1 96 ? -9.311 0.147 21.571 1.00 83.69 96 LYS A CA 1
ATOM 762 C C . LYS A 1 96 ? -10.723 0.260 21.007 1.00 83.69 96 LYS A C 1
ATOM 764 O O . LYS A 1 96 ? -11.713 0.410 21.725 1.00 83.69 96 LYS A O 1
ATOM 769 N N . LEU A 1 97 ? -10.790 0.207 19.690 1.00 89.62 97 LEU A N 1
ATOM 770 C CA . LEU A 1 97 ? -12.026 0.068 18.939 1.00 89.62 97 LEU A CA 1
ATOM 771 C C . LEU A 1 97 ? -11.890 -1.226 18.165 1.00 89.62 97 LEU A C 1
ATOM 773 O O . LEU A 1 97 ? -10.867 -1.450 17.526 1.00 89.62 97 LEU A O 1
ATOM 777 N N . ASN A 1 98 ? -12.895 -2.079 18.225 1.00 88.88 98 ASN A N 1
ATOM 778 C CA . ASN A 1 98 ? -12.993 -3.251 17.380 1.00 88.88 98 ASN A CA 1
ATOM 779 C C . ASN A 1 98 ? -14.418 -3.312 16.854 1.00 88.88 98 ASN A C 1
ATOM 781 O O . ASN A 1 98 ? -15.340 -3.695 17.569 1.00 88.88 98 ASN A O 1
ATOM 785 N N . ILE A 1 99 ? -14.573 -2.895 15.604 1.00 90.94 99 ILE A N 1
ATOM 786 C CA . ILE A 1 99 ? -15.811 -3.033 14.851 1.00 90.94 99 ILE A CA 1
ATOM 787 C C . ILE A 1 99 ? -15.613 -4.207 13.910 1.00 90.94 99 ILE A C 1
ATOM 789 O O . ILE A 1 99 ? -14.726 -4.151 13.065 1.00 90.94 99 ILE A O 1
ATOM 793 N N . GLY A 1 100 ? -16.436 -5.240 14.029 1.00 89.06 100 GLY A N 1
ATOM 794 C CA . GLY A 1 100 ? -16.346 -6.441 13.199 1.00 89.06 100 GLY A CA 1
ATOM 795 C C . GLY A 1 100 ? -15.833 -7.654 13.971 1.00 89.06 100 GLY A C 1
ATOM 796 O O . GLY A 1 100 ? -16.005 -7.734 15.186 1.00 89.06 100 GLY A O 1
ATOM 797 N N . ASP A 1 101 ? -15.264 -8.631 13.269 1.00 88.81 101 ASP A N 1
ATOM 798 C CA . ASP A 1 101 ? -14.902 -9.960 13.782 1.00 88.81 101 ASP A CA 1
ATOM 799 C C . ASP A 1 101 ? -13.375 -10.212 13.769 1.00 88.81 101 ASP A C 1
ATOM 801 O O . ASP A 1 101 ? -12.562 -9.279 13.760 1.00 88.81 101 ASP A O 1
ATOM 805 N N . ALA A 1 102 ? -12.947 -11.473 13.866 1.00 87.94 102 ALA A N 1
ATOM 806 C CA . ALA A 1 102 ? -11.532 -11.843 13.760 1.00 87.94 102 ALA A CA 1
ATOM 807 C C . ALA A 1 102 ? -10.931 -11.597 12.362 1.00 87.94 102 ALA A C 1
ATOM 809 O O . ALA A 1 102 ? -9.746 -11.293 12.246 1.00 87.94 102 ALA A O 1
ATOM 810 N N . THR A 1 103 ? -11.739 -11.693 11.309 1.00 85.44 103 THR A N 1
ATOM 811 C CA . THR A 1 103 ? -11.327 -11.701 9.897 1.00 85.44 103 THR A CA 1
ATOM 812 C C . THR A 1 103 ? -11.643 -10.415 9.142 1.00 85.44 103 THR A C 1
ATOM 814 O O . THR A 1 103 ? -10.936 -10.106 8.191 1.00 85.44 103 THR A O 1
ATOM 817 N N . LYS A 1 104 ? -12.674 -9.663 9.542 1.00 86.94 104 LYS A N 1
ATOM 818 C CA . LYS A 1 104 ? -13.110 -8.409 8.914 1.00 86.94 104 LYS A CA 1
ATOM 819 C C . LYS A 1 104 ? -13.381 -7.390 9.993 1.00 86.94 104 LYS A C 1
ATOM 821 O O . LYS A 1 104 ? -14.279 -7.587 10.811 1.00 86.94 104 LYS A O 1
ATOM 826 N N . TYR A 1 105 ? -12.617 -6.310 10.008 1.00 88.75 105 TYR A N 1
ATOM 827 C CA . TYR A 1 105 ? -12.739 -5.352 11.087 1.00 88.75 105 TYR A CA 1
ATOM 828 C C . TYR A 1 105 ? -12.183 -3.976 10.759 1.00 88.75 105 TYR A C 1
ATOM 830 O O . TYR A 1 105 ? -11.277 -3.826 9.946 1.00 88.75 105 TYR A O 1
ATOM 838 N N . LEU A 1 106 ? -12.668 -2.977 11.483 1.00 90.25 106 LEU A N 1
ATOM 839 C CA . LEU A 1 106 ? -11.940 -1.745 11.739 1.00 90.25 106 LEU A CA 1
ATOM 840 C C . LEU A 1 106 ? -11.469 -1.816 13.192 1.00 90.25 106 LEU A C 1
ATOM 842 O O . LEU A 1 106 ? -12.283 -1.797 14.118 1.00 90.25 106 LEU A O 1
ATOM 846 N N . LYS A 1 107 ? -10.156 -1.972 13.383 1.00 88.06 107 LYS A N 1
ATOM 847 C CA . LYS A 1 107 ? -9.531 -2.089 14.700 1.00 88.06 107 LYS A CA 1
ATOM 848 C C . LYS A 1 107 ? -8.548 -0.960 14.923 1.00 88.06 107 LYS A C 1
ATOM 850 O O . LYS A 1 107 ? -7.584 -0.827 14.179 1.00 88.06 107 LYS A O 1
ATOM 855 N N . TRP A 1 108 ? -8.763 -0.205 15.986 1.00 86.12 108 TRP A N 1
ATOM 856 C CA . TRP A 1 108 ? -7.711 0.574 16.620 1.00 86.12 108 TRP A CA 1
ATOM 857 C C . TRP A 1 108 ? -7.200 -0.243 17.801 1.00 86.12 108 TRP A C 1
ATOM 859 O O . TRP A 1 108 ? -7.977 -0.549 18.704 1.00 86.12 108 TRP A O 1
ATOM 869 N N . ASP A 1 109 ? -5.930 -0.637 17.783 1.00 83.00 109 ASP A N 1
ATOM 870 C CA . ASP A 1 109 ? -5.317 -1.456 18.841 1.00 83.00 109 ASP A CA 1
ATOM 871 C C . ASP A 1 109 ? -4.607 -0.628 19.929 1.00 83.00 109 ASP A C 1
ATOM 873 O O . ASP A 1 109 ? -4.077 -1.181 20.896 1.00 83.00 109 ASP A O 1
ATOM 877 N N . GLY A 1 110 ? -4.614 0.699 19.785 1.00 81.06 110 GLY A N 1
ATOM 878 C CA . GLY A 1 110 ? -3.888 1.628 20.646 1.00 81.06 110 GLY A CA 1
ATOM 879 C C . GLY A 1 110 ? -2.589 2.174 20.047 1.00 81.06 110 GLY A C 1
ATOM 880 O O . GLY A 1 110 ? -1.964 3.025 20.677 1.00 81.06 110 GLY A O 1
ATOM 881 N N . ALA A 1 111 ? -2.179 1.712 18.865 1.00 86.06 111 ALA A N 1
ATOM 882 C CA . ALA A 1 111 ? -1.046 2.248 18.113 1.00 86.06 111 ALA A CA 1
ATOM 883 C C . ALA A 1 111 ? -1.360 2.414 16.616 1.00 86.06 111 ALA A C 1
ATOM 885 O O . ALA A 1 111 ? -1.019 3.444 16.039 1.00 86.06 111 ALA A O 1
ATOM 886 N N . ALA A 1 112 ? -2.035 1.449 15.990 1.00 81.81 112 ALA A N 1
ATOM 887 C CA . ALA A 1 112 ? -2.353 1.470 14.566 1.00 81.81 112 ALA A CA 1
ATOM 888 C C . ALA A 1 112 ? -3.857 1.311 14.312 1.00 81.81 112 ALA A C 1
ATOM 890 O O . ALA A 1 112 ? -4.566 0.583 15.016 1.00 81.81 112 ALA A O 1
ATOM 891 N N . LEU A 1 113 ? -4.343 1.978 13.261 1.00 86.50 113 LEU A N 1
ATOM 892 C CA . LEU A 1 113 ? -5.679 1.747 12.728 1.00 86.50 113 LEU A CA 1
ATOM 893 C C . LEU A 1 113 ? -5.573 0.712 11.609 1.00 86.50 113 LEU A C 1
ATOM 895 O O . LEU A 1 113 ? -5.066 0.973 10.519 1.00 86.50 113 LEU A O 1
ATOM 899 N N . THR A 1 114 ? -6.090 -0.478 11.867 1.00 83.25 114 THR A N 1
ATOM 900 C CA . THR A 1 114 ? -6.145 -1.547 10.877 1.00 83.25 114 THR A CA 1
ATOM 901 C C . THR A 1 114 ? -7.556 -1.671 10.330 1.00 83.25 114 THR A C 1
ATOM 903 O O . THR A 1 114 ? -8.506 -1.871 11.087 1.00 83.25 114 THR A O 1
ATOM 906 N N . ILE A 1 115 ? -7.684 -1.599 9.006 1.00 87.25 115 ILE A N 1
ATOM 907 C CA . ILE A 1 115 ? -8.933 -1.872 8.301 1.00 87.25 115 ILE A CA 1
ATOM 908 C C . ILE A 1 115 ? -8.733 -3.163 7.511 1.00 87.25 115 ILE A C 1
ATOM 910 O O . ILE A 1 115 ? -7.937 -3.231 6.572 1.00 87.25 115 ILE A O 1
ATOM 914 N N . LYS A 1 116 ? -9.442 -4.207 7.930 1.00 80.88 116 LYS A N 1
ATOM 915 C CA . LYS A 1 116 ? -9.343 -5.552 7.382 1.00 80.88 116 LYS A CA 1
ATOM 916 C C . LYS A 1 116 ? -10.620 -5.945 6.645 1.00 80.88 116 LYS A C 1
ATOM 918 O O . LYS A 1 116 ? -11.708 -5.916 7.221 1.00 80.88 116 LYS A O 1
ATOM 923 N N . GLY A 1 117 ? -10.461 -6.316 5.375 1.00 76.94 117 GLY A N 1
ATOM 924 C CA . GLY A 1 117 ? -11.511 -6.847 4.502 1.00 76.94 117 GLY A CA 1
ATOM 925 C C . GLY A 1 117 ? -11.369 -8.352 4.246 1.00 76.94 117 GLY A C 1
ATOM 926 O O . GLY A 1 117 ? -10.551 -9.021 4.864 1.00 76.94 117 GLY A O 1
ATOM 927 N N . LEU A 1 118 ? -12.174 -8.893 3.321 1.00 63.88 118 LEU A N 1
ATOM 928 C CA . LEU A 1 118 ? -12.259 -10.338 3.045 1.00 63.88 118 LEU A CA 1
ATOM 929 C C . LEU A 1 118 ? -10.933 -10.943 2.528 1.00 63.88 118 LEU A C 1
ATOM 931 O O . LEU A 1 118 ? -10.706 -12.119 2.778 1.00 63.88 118 LEU A O 1
ATOM 935 N N . VAL A 1 119 ? -10.062 -10.157 1.874 1.00 57.34 119 VAL A N 1
ATOM 936 C CA . VAL A 1 119 ? -8.664 -10.478 1.506 1.00 57.34 119 VAL A CA 1
ATOM 937 C C . VAL A 1 119 ? -7.936 -9.152 1.211 1.00 57.34 119 VAL A C 1
ATOM 939 O O . VAL A 1 119 ? -8.482 -8.331 0.477 1.00 57.34 119 VAL A O 1
ATOM 942 N N . GLY A 1 120 ? -6.720 -8.942 1.731 1.00 63.16 120 GLY A N 1
ATOM 943 C CA . GLY A 1 120 ? -5.892 -7.763 1.424 1.00 63.16 120 GLY A CA 1
ATOM 944 C C . GLY A 1 120 ? -6.145 -6.579 2.358 1.00 63.16 120 GLY A C 1
ATOM 945 O O . GLY A 1 120 ? -6.898 -5.663 2.037 1.00 63.16 120 GLY A O 1
ATOM 946 N N . ASP A 1 121 ? -5.512 -6.614 3.527 1.00 67.06 121 ASP A N 1
ATOM 947 C CA . ASP A 1 121 ? -5.628 -5.585 4.562 1.00 67.06 121 ASP A CA 1
ATOM 948 C C . ASP A 1 121 ? -5.155 -4.222 4.023 1.00 67.06 121 ASP A C 1
ATOM 950 O O . ASP A 1 121 ? -4.181 -4.161 3.277 1.00 67.06 121 ASP A O 1
ATOM 954 N N . ILE A 1 122 ? -5.808 -3.125 4.415 1.00 70.06 122 ILE A N 1
ATOM 955 C CA . ILE A 1 122 ? -5.230 -1.781 4.297 1.00 70.06 122 ILE A CA 1
ATOM 956 C C . ILE A 1 122 ? -4.915 -1.328 5.720 1.00 70.06 122 ILE A C 1
ATOM 958 O O . ILE A 1 122 ? -5.799 -0.945 6.489 1.00 70.06 122 ILE A O 1
ATOM 962 N N . THR A 1 123 ? -3.639 -1.408 6.094 1.00 68.31 123 THR A N 1
ATOM 963 C CA . THR A 1 123 ? -3.177 -0.960 7.414 1.00 68.31 123 THR A CA 1
ATOM 964 C C . THR A 1 123 ? -2.740 0.498 7.347 1.00 68.31 123 THR A C 1
ATOM 966 O O . THR A 1 123 ? -1.833 0.805 6.578 1.00 68.31 123 THR A O 1
ATOM 969 N N . LEU A 1 124 ? -3.340 1.366 8.169 1.00 72.88 124 LEU A N 1
ATOM 970 C CA . LEU A 1 124 ? -2.863 2.722 8.460 1.00 72.88 124 LEU A CA 1
ATOM 971 C C . LEU A 1 124 ? -2.077 2.669 9.783 1.00 72.88 124 LEU A C 1
ATOM 973 O O . LEU A 1 124 ? -2.658 2.661 10.869 1.00 72.88 124 LEU A O 1
ATOM 977 N N . ASP A 1 125 ? -0.751 2.573 9.701 1.00 68.19 125 ASP A N 1
ATOM 978 C CA . ASP A 1 125 ? 0.118 2.466 10.885 1.00 68.19 125 ASP A CA 1
ATOM 979 C C . ASP A 1 125 ? 0.591 3.854 11.369 1.00 68.19 125 ASP A C 1
ATOM 981 O O . ASP A 1 125 ? 0.828 4.762 10.569 1.00 68.19 125 ASP A O 1
ATOM 985 N N . SER A 1 126 ? 0.810 3.987 12.680 1.00 66.31 126 SER A N 1
ATOM 986 C CA . SER A 1 126 ? 1.575 5.063 13.331 1.00 66.31 126 SER A CA 1
ATOM 987 C C . SER A 1 126 ? 2.972 5.302 12.752 1.00 66.31 126 SER A C 1
ATOM 989 O O . SER A 1 126 ? 3.484 6.416 12.828 1.00 66.31 126 SER A O 1
ATOM 991 N N . ASN A 1 127 ? 3.566 4.294 12.112 1.00 72.00 127 ASN A N 1
ATOM 992 C CA . ASN A 1 127 ? 4.821 4.426 11.371 1.00 72.00 127 ASN A CA 1
ATOM 993 C C . ASN A 1 127 ? 4.682 5.226 10.054 1.00 72.00 127 ASN A C 1
ATOM 995 O O . ASN A 1 127 ? 5.660 5.385 9.321 1.00 72.00 127 ASN A O 1
ATOM 999 N N . GLY A 1 128 ? 3.484 5.733 9.735 1.00 79.69 128 GLY A N 1
ATOM 1000 C CA . GLY A 1 128 ? 3.257 6.653 8.620 1.00 79.69 128 GLY A CA 1
ATOM 1001 C C . GLY A 1 128 ? 3.214 5.966 7.258 1.00 79.69 128 GLY A C 1
ATOM 1002 O O . GLY A 1 128 ? 3.719 6.514 6.275 1.00 79.69 128 GLY A O 1
ATOM 1003 N N . PHE A 1 129 ? 2.642 4.761 7.192 1.00 88.31 129 PHE A N 1
ATOM 1004 C CA . PHE A 1 129 ? 2.453 4.039 5.938 1.00 88.31 129 PHE A CA 1
ATOM 1005 C C . PHE A 1 129 ? 1.056 3.428 5.789 1.00 88.31 129 PHE A C 1
ATOM 1007 O O . PHE A 1 129 ? 0.361 3.155 6.767 1.00 88.31 129 PHE A O 1
ATOM 1014 N N . ILE A 1 130 ? 0.696 3.182 4.531 1.00 91.31 130 ILE A N 1
ATOM 1015 C CA . ILE A 1 130 ? -0.446 2.414 4.051 1.00 91.31 130 ILE A CA 1
ATOM 1016 C C . ILE A 1 130 ? 0.105 1.206 3.298 1.00 91.31 130 ILE A C 1
ATOM 1018 O O . ILE A 1 130 ? 0.893 1.371 2.363 1.00 91.31 130 ILE A O 1
ATOM 1022 N N . ARG A 1 131 ? -0.284 -0.008 3.689 1.00 91.06 131 ARG A N 1
ATOM 1023 C CA . ARG A 1 131 ? 0.238 -1.235 3.068 1.00 91.06 131 ARG A CA 1
ATOM 1024 C C . ARG A 1 131 ? -0.776 -2.365 3.007 1.00 91.06 131 ARG A C 1
ATOM 1026 O O . ARG A 1 131 ? -1.712 -2.384 3.803 1.00 91.06 131 ARG A O 1
ATOM 1033 N N . THR A 1 132 ? -0.506 -3.321 2.122 1.00 89.88 132 THR A N 1
ATOM 1034 C CA . THR A 1 132 ? -1.145 -4.640 2.128 1.00 89.88 132 THR A CA 1
ATOM 1035 C C . THR A 1 132 ? -0.577 -5.551 3.212 1.00 89.88 132 THR A C 1
ATOM 1037 O O . THR A 1 132 ? 0.531 -5.340 3.726 1.00 89.88 132 THR A O 1
ATOM 1040 N N . ASP A 1 133 ? -1.318 -6.613 3.524 1.00 84.75 133 ASP A N 1
ATOM 1041 C CA . ASP A 1 133 ? -0.804 -7.718 4.332 1.00 84.75 133 ASP A CA 1
ATOM 1042 C C . ASP A 1 133 ? 0.462 -8.341 3.698 1.00 84.75 133 ASP A C 1
ATOM 1044 O O . ASP A 1 133 ? 0.655 -8.295 2.479 1.00 84.75 133 ASP A O 1
ATOM 1048 N N . GLY A 1 134 ? 1.384 -8.835 4.528 1.00 87.50 134 GLY A N 1
ATOM 1049 C CA . GLY A 1 134 ? 2.689 -9.387 4.120 1.00 87.50 134 GLY A CA 1
ATOM 1050 C C . GLY A 1 134 ? 3.740 -8.371 3.630 1.00 87.50 134 GLY A C 1
ATOM 1051 O O . GLY A 1 134 ? 4.939 -8.552 3.867 1.00 87.50 134 GLY A O 1
ATOM 1052 N N . LYS A 1 135 ? 3.341 -7.247 3.018 1.00 91.25 135 LYS A N 1
ATOM 1053 C CA . LYS A 1 135 ? 4.272 -6.203 2.542 1.00 91.25 135 LYS A CA 1
ATOM 1054 C C . LYS A 1 135 ? 4.657 -5.215 3.651 1.00 91.25 135 LYS A C 1
ATOM 1056 O O . LYS A 1 135 ? 4.378 -4.023 3.577 1.00 91.25 135 LYS A O 1
ATOM 1061 N N . THR A 1 136 ? 5.288 -5.724 4.709 1.00 90.31 136 THR A N 1
ATOM 1062 C CA . THR A 1 136 ? 5.516 -5.030 5.996 1.00 90.31 136 THR A CA 1
ATOM 1063 C C . THR A 1 136 ? 6.439 -3.806 5.956 1.00 90.31 136 THR A C 1
ATOM 1065 O O . THR A 1 136 ? 6.458 -3.038 6.914 1.00 90.31 136 THR A O 1
ATOM 1068 N N . SER A 1 137 ? 7.186 -3.584 4.874 1.00 93.50 137 SER A N 1
ATOM 1069 C CA . SER A 1 137 ? 8.095 -2.442 4.718 1.00 93.50 137 SER A CA 1
ATOM 1070 C C . SER A 1 137 ? 8.278 -2.061 3.247 1.00 93.50 137 SER A C 1
ATOM 1072 O O . SER A 1 137 ? 7.944 -2.838 2.348 1.00 93.50 137 SER A O 1
ATOM 1074 N N . TYR A 1 138 ? 8.877 -0.890 2.995 1.00 95.38 138 TYR A N 1
ATOM 1075 C CA . TYR A 1 138 ? 9.262 -0.468 1.643 1.00 95.38 138 TYR A CA 1
ATOM 1076 C C . TYR A 1 138 ? 10.184 -1.485 0.941 1.00 95.38 138 TYR A C 1
ATOM 1078 O O . TYR A 1 138 ? 10.073 -1.659 -0.270 1.00 95.38 138 TYR A O 1
ATOM 1086 N N . GLU A 1 139 ? 11.050 -2.195 1.669 1.00 95.50 139 GLU A N 1
ATOM 1087 C CA . GLU A 1 139 ? 11.971 -3.192 1.094 1.00 95.50 139 GLU A CA 1
ATOM 1088 C C . GLU A 1 139 ? 11.374 -4.608 1.009 1.00 95.50 139 GLU A C 1
ATOM 1090 O O . GLU A 1 139 ? 12.023 -5.519 0.498 1.00 95.50 139 GLU A O 1
ATOM 1095 N N . SER A 1 140 ? 10.136 -4.817 1.475 1.00 95.38 140 SER A N 1
ATOM 1096 C CA . SER A 1 140 ? 9.510 -6.141 1.455 1.00 95.38 140 SER A CA 1
ATOM 1097 C C . SER A 1 140 ? 9.398 -6.702 0.031 1.00 95.38 140 SER A C 1
ATOM 1099 O O . SER A 1 140 ? 8.922 -6.034 -0.900 1.00 95.38 140 SER A O 1
ATOM 1101 N N . THR A 1 141 ? 9.822 -7.958 -0.111 1.00 95.50 141 THR A N 1
ATOM 1102 C CA . THR A 1 141 ? 9.822 -8.730 -1.358 1.00 95.50 141 THR A CA 1
ATOM 1103 C C . THR A 1 141 ? 8.479 -9.393 -1.654 1.00 95.50 141 THR A C 1
ATOM 1105 O O . THR A 1 141 ? 8.284 -9.862 -2.773 1.00 95.50 141 THR A O 1
ATOM 1108 N N . PHE A 1 142 ? 7.550 -9.410 -0.693 1.00 95.81 142 PHE A N 1
ATOM 1109 C CA . PHE A 1 142 ? 6.196 -9.918 -0.898 1.00 95.81 142 PHE A CA 1
ATOM 1110 C C . PHE A 1 142 ? 5.427 -9.039 -1.891 1.00 95.81 142 PHE A C 1
ATOM 1112 O O . PHE A 1 142 ? 5.555 -7.807 -1.891 1.00 95.81 142 PHE A O 1
ATOM 1119 N N . ALA A 1 143 ? 4.615 -9.688 -2.726 1.00 95.62 143 ALA A N 1
ATOM 1120 C CA . ALA A 1 143 ? 3.704 -9.011 -3.636 1.00 95.62 143 ALA A CA 1
ATOM 1121 C C . ALA A 1 143 ? 2.668 -8.197 -2.846 1.00 95.62 143 ALA A C 1
ATOM 1123 O O . ALA A 1 143 ? 2.139 -8.659 -1.837 1.00 95.62 143 ALA A O 1
ATOM 1124 N N . GLY A 1 144 ? 2.382 -6.979 -3.304 1.00 94.38 144 GLY A N 1
ATOM 1125 C CA . GLY A 1 144 ? 1.422 -6.091 -2.652 1.00 94.38 144 GLY A CA 1
ATOM 1126 C C . GLY A 1 144 ? 1.702 -4.623 -2.943 1.00 94.38 144 GLY A C 1
ATOM 1127 O O . GLY A 1 144 ? 2.442 -4.309 -3.876 1.00 94.38 144 GLY A O 1
ATOM 1128 N N . PHE A 1 145 ? 1.167 -3.717 -2.126 1.00 94.56 145 PHE A N 1
ATOM 1129 C CA . PHE A 1 145 ? 1.541 -2.302 -2.183 1.00 94.56 145 PHE A CA 1
ATOM 1130 C C . PHE A 1 145 ? 1.939 -1.760 -0.809 1.00 94.56 145 PHE A C 1
ATOM 1132 O O . PHE A 1 145 ? 1.471 -2.227 0.227 1.00 94.56 145 PHE A O 1
ATOM 1139 N N . TRP A 1 146 ? 2.839 -0.783 -0.818 1.00 95.62 146 TRP A N 1
ATOM 1140 C CA . TRP A 1 146 ? 3.300 -0.034 0.342 1.00 95.62 146 TRP A CA 1
ATOM 1141 C C . TRP A 1 146 ? 3.474 1.429 -0.069 1.00 95.62 146 TRP A C 1
ATOM 1143 O O . TRP A 1 146 ? 4.092 1.710 -1.095 1.00 95.62 146 TRP A O 1
ATOM 1153 N N . LEU A 1 147 ? 2.953 2.358 0.722 1.00 95.69 147 LEU A N 1
ATOM 1154 C CA . LEU A 1 147 ? 3.070 3.804 0.539 1.00 95.69 147 LEU A CA 1
ATOM 1155 C C . LEU A 1 147 ? 3.331 4.435 1.905 1.00 95.69 147 LEU A C 1
ATOM 1157 O O . LEU A 1 147 ? 2.514 4.259 2.797 1.00 95.69 147 LEU A O 1
ATOM 1161 N N . GLY A 1 148 ? 4.411 5.188 2.090 1.00 93.56 148 GLY A N 1
ATOM 1162 C CA . GLY A 1 148 ? 4.677 5.808 3.391 1.00 93.56 148 GLY A CA 1
ATOM 1163 C C . GLY A 1 148 ? 6.075 6.376 3.573 1.00 93.56 148 GLY A C 1
ATOM 1164 O O . GLY A 1 148 ? 6.816 6.558 2.604 1.00 93.56 148 GLY A O 1
ATOM 1165 N N . TRP A 1 149 ? 6.446 6.654 4.825 1.00 92.19 149 TRP A N 1
ATOM 1166 C CA . TRP A 1 149 ? 7.769 7.168 5.186 1.00 92.19 149 TRP A CA 1
ATOM 1167 C C . TRP A 1 149 ? 8.786 6.049 5.468 1.00 92.19 149 TRP A C 1
ATOM 1169 O O . TRP A 1 149 ? 8.577 5.192 6.320 1.00 92.19 149 TRP A O 1
ATOM 1179 N N . SER A 1 150 ? 9.920 6.062 4.764 1.00 92.25 150 SER A N 1
ATOM 1180 C CA . SER A 1 150 ? 11.061 5.162 4.987 1.00 92.25 150 SER A CA 1
ATOM 1181 C C . SER A 1 150 ? 12.358 5.876 4.601 1.00 92.25 150 SER A C 1
ATOM 1183 O O . SER A 1 150 ? 12.919 5.621 3.531 1.00 92.25 150 SER A O 1
ATOM 1185 N N . ALA A 1 151 ? 12.817 6.784 5.469 1.00 91.69 151 ALA A N 1
ATOM 1186 C CA . ALA A 1 151 ? 13.865 7.766 5.158 1.00 91.69 151 ALA A CA 1
ATOM 1187 C C . ALA A 1 151 ? 13.493 8.628 3.929 1.00 91.69 151 ALA A C 1
ATOM 1189 O O . ALA A 1 151 ? 14.282 8.792 3.000 1.00 91.69 151 ALA A O 1
ATOM 1190 N N . GLY A 1 152 ? 12.246 9.115 3.912 1.00 92.62 152 GLY A N 1
ATOM 1191 C CA . GLY A 1 152 ? 11.604 9.813 2.793 1.00 92.62 152 GLY A CA 1
ATOM 1192 C C . GLY A 1 152 ? 10.260 9.181 2.421 1.00 92.62 152 GLY A C 1
ATOM 1193 O O . GLY A 1 152 ? 10.026 8.010 2.721 1.00 92.62 152 GLY A O 1
ATOM 1194 N N . TYR A 1 153 ? 9.376 9.934 1.763 1.00 94.50 153 TYR A N 1
ATOM 1195 C CA . TYR A 1 153 ? 8.115 9.387 1.249 1.00 94.50 153 TYR A CA 1
ATOM 1196 C C . TYR A 1 153 ? 8.372 8.507 0.026 1.00 94.50 153 TYR A C 1
ATOM 1198 O O . TYR A 1 153 ? 8.974 8.956 -0.952 1.00 94.50 153 TYR A O 1
ATOM 1206 N N . LYS A 1 154 ? 7.922 7.253 0.089 1.00 96.81 154 LYS A N 1
ATOM 1207 C CA . LYS A 1 154 ? 8.166 6.221 -0.923 1.00 96.81 154 LYS A CA 1
ATOM 1208 C C . LYS A 1 154 ? 6.880 5.476 -1.281 1.00 96.81 154 LYS A C 1
ATOM 1210 O O . LYS A 1 154 ? 5.939 5.428 -0.494 1.00 96.81 154 LYS A O 1
ATOM 1215 N N . LEU A 1 155 ? 6.872 4.873 -2.465 1.00 97.75 155 LEU A N 1
ATOM 1216 C CA . LEU A 1 155 ? 5.822 3.976 -2.962 1.00 97.75 155 LEU A CA 1
ATOM 1217 C C . LEU A 1 155 ? 6.493 2.696 -3.462 1.00 97.75 155 LEU A C 1
ATOM 1219 O O . LEU A 1 155 ? 7.534 2.771 -4.109 1.00 97.75 155 LEU A O 1
ATOM 1223 N N . ASN A 1 156 ? 5.908 1.535 -3.196 1.00 97.69 156 ASN A N 1
ATOM 1224 C CA . ASN A 1 156 ? 6.330 0.251 -3.744 1.00 97.69 156 ASN A CA 1
ATOM 1225 C C . ASN A 1 156 ? 5.100 -0.610 -4.036 1.00 97.69 156 ASN A C 1
ATOM 1227 O O . ASN A 1 156 ? 4.433 -1.055 -3.106 1.00 97.69 156 ASN A O 1
ATOM 1231 N N . ILE A 1 157 ? 4.828 -0.856 -5.315 1.00 97.50 157 ILE A N 1
ATOM 1232 C CA . ILE A 1 157 ? 3.767 -1.740 -5.804 1.00 97.50 157 ILE A CA 1
ATOM 1233 C C . ILE A 1 157 ? 4.434 -2.920 -6.511 1.00 97.50 157 ILE A C 1
ATOM 1235 O O . ILE A 1 157 ? 5.243 -2.697 -7.406 1.00 97.50 157 ILE A O 1
ATOM 1239 N N . GLY A 1 158 ? 4.083 -4.150 -6.142 1.00 97.00 158 GLY A N 1
ATOM 1240 C CA . GLY A 1 158 ? 4.629 -5.383 -6.712 1.00 97.00 158 GLY A CA 1
ATOM 1241 C C . GLY A 1 158 ? 5.518 -6.162 -5.740 1.00 97.00 158 GLY A C 1
ATOM 1242 O O . GLY A 1 158 ? 5.372 -6.045 -4.521 1.00 97.00 158 GLY A O 1
ATOM 1243 N N . ASP A 1 159 ? 6.421 -6.974 -6.281 1.00 96.06 159 ASP A N 1
ATOM 1244 C CA . ASP A 1 159 ? 7.337 -7.865 -5.558 1.00 96.06 159 ASP A CA 1
ATOM 1245 C C . ASP A 1 159 ? 8.818 -7.515 -5.850 1.00 96.06 159 ASP A C 1
ATOM 1247 O O . ASP A 1 159 ? 9.145 -6.388 -6.228 1.00 96.06 159 ASP A O 1
ATOM 1251 N N . ALA A 1 160 ? 9.755 -8.438 -5.611 1.00 95.75 160 ALA A N 1
ATOM 1252 C CA . ALA A 1 160 ? 11.181 -8.222 -5.892 1.00 95.75 160 ALA A CA 1
ATOM 1253 C C . ALA A 1 160 ? 11.554 -8.262 -7.397 1.00 95.75 160 ALA A C 1
ATOM 1255 O O . ALA A 1 160 ? 12.561 -7.669 -7.821 1.00 95.75 160 ALA A O 1
ATOM 1256 N N . ALA A 1 161 ? 10.773 -8.975 -8.207 1.00 95.62 161 ALA A N 1
ATOM 1257 C CA . ALA A 1 161 ? 11.005 -9.204 -9.630 1.00 95.62 161 ALA A CA 1
ATOM 1258 C C . ALA A 1 161 ? 10.227 -8.217 -10.514 1.00 95.62 161 ALA A C 1
ATOM 1260 O O . ALA A 1 161 ? 10.793 -7.721 -11.491 1.00 95.62 161 ALA A O 1
ATOM 1261 N N . HIS A 1 162 ? 8.993 -7.884 -10.135 1.00 96.75 162 HIS A N 1
ATOM 1262 C CA . HIS A 1 162 ? 8.078 -7.029 -10.886 1.00 96.75 162 HIS A CA 1
ATOM 1263 C C . HIS A 1 162 ? 7.541 -5.927 -9.976 1.00 96.75 162 HIS A C 1
ATOM 1265 O O . HIS A 1 162 ? 6.830 -6.216 -9.013 1.00 96.75 162 HIS A O 1
ATOM 1271 N N . TYR A 1 163 ? 7.874 -4.666 -10.254 1.00 97.56 163 TYR A N 1
ATOM 1272 C CA . TYR A 1 163 ? 7.432 -3.558 -9.415 1.00 97.56 163 TYR A CA 1
ATOM 1273 C C . TYR A 1 163 ? 7.334 -2.208 -10.124 1.00 97.56 163 TYR A C 1
ATOM 1275 O O . TYR A 1 163 ? 8.015 -1.939 -11.113 1.00 97.56 163 TYR A O 1
ATOM 1283 N N . LEU A 1 164 ? 6.563 -1.314 -9.507 1.00 98.06 164 LEU A N 1
ATOM 1284 C CA . LEU A 1 164 ? 6.625 0.133 -9.672 1.00 98.06 164 LEU A CA 1
ATOM 1285 C C . LEU A 1 164 ? 6.993 0.750 -8.315 1.00 98.06 164 LEU A C 1
ATOM 1287 O O . LEU A 1 164 ? 6.278 0.565 -7.328 1.00 98.06 164 LEU A O 1
ATOM 1291 N N . LYS A 1 165 ? 8.115 1.475 -8.246 1.00 97.56 165 LYS A N 1
ATOM 1292 C CA . LYS A 1 165 ? 8.631 2.076 -7.008 1.00 97.56 165 LYS A CA 1
ATOM 1293 C C . LYS A 1 165 ? 8.938 3.559 -7.167 1.00 97.56 165 LYS A C 1
ATOM 1295 O O . LYS A 1 165 ? 9.652 3.946 -8.085 1.00 97.56 165 LYS A O 1
ATOM 1300 N N . TRP A 1 166 ? 8.487 4.374 -6.219 1.00 98.25 166 TRP A N 1
ATOM 1301 C CA . TRP A 1 166 ? 9.075 5.684 -5.955 1.00 98.25 166 TRP A CA 1
ATOM 1302 C C . TRP A 1 166 ? 10.095 5.540 -4.827 1.00 98.25 166 TRP A C 1
ATOM 1304 O O . TRP A 1 166 ? 9.726 5.247 -3.689 1.00 98.25 166 TRP A O 1
ATOM 1314 N N . THR A 1 167 ? 11.375 5.754 -5.131 1.00 96.25 167 THR A N 1
ATOM 1315 C CA . THR A 1 167 ? 12.480 5.558 -4.176 1.00 96.25 167 THR A CA 1
ATOM 1316 C C . THR A 1 167 ? 12.679 6.733 -3.217 1.00 96.25 167 THR A C 1
ATOM 1318 O O . THR A 1 167 ? 13.609 6.704 -2.414 1.00 96.25 167 THR A O 1
ATOM 1321 N N . GLY A 1 168 ? 11.866 7.787 -3.328 1.00 96.38 168 GLY A N 1
ATOM 1322 C CA . GLY A 1 168 ? 12.116 9.095 -2.714 1.00 96.38 168 GLY A CA 1
ATOM 1323 C C . GLY A 1 168 ? 12.848 10.073 -3.641 1.00 96.38 168 GLY A C 1
ATOM 1324 O O . GLY A 1 168 ? 12.894 11.263 -3.353 1.00 96.38 168 GLY A O 1
ATOM 1325 N N . SER A 1 169 ? 13.397 9.591 -4.761 1.00 97.06 169 SER A N 1
ATOM 1326 C CA . SER A 1 169 ? 14.123 10.418 -5.739 1.00 97.06 169 SER A CA 1
ATOM 1327 C C . SER A 1 169 ? 13.941 9.989 -7.194 1.00 97.06 169 SER A C 1
ATOM 1329 O O . SER A 1 169 ? 14.147 10.797 -8.098 1.00 97.06 169 SER A O 1
ATOM 1331 N N . LYS A 1 170 ? 13.576 8.727 -7.445 1.00 96.44 170 LYS A N 1
ATOM 1332 C CA . LYS A 1 170 ? 13.377 8.176 -8.788 1.00 96.44 170 LYS A CA 1
ATOM 1333 C C . LYS A 1 170 ? 12.108 7.339 -8.831 1.00 96.44 170 LYS A C 1
ATOM 1335 O O . LYS A 1 170 ? 11.804 6.617 -7.880 1.00 96.44 170 LYS A O 1
ATOM 1340 N N . LEU A 1 171 ? 11.413 7.395 -9.964 1.00 96.94 171 LEU A N 1
ATOM 1341 C CA . LEU A 1 171 ? 10.421 6.394 -10.332 1.00 96.94 171 LEU A CA 1
ATOM 1342 C C . LEU A 1 171 ? 11.150 5.240 -11.026 1.00 96.94 171 LEU A C 1
ATOM 1344 O O . LEU A 1 171 ? 11.866 5.450 -12.002 1.00 96.94 171 LEU A O 1
ATOM 1348 N N . GLN A 1 172 ? 10.987 4.031 -10.509 1.00 96.38 172 GLN A N 1
ATOM 1349 C CA . GLN A 1 172 ? 11.529 2.806 -11.075 1.00 96.38 172 GLN A CA 1
ATOM 1350 C C . GLN A 1 172 ? 10.379 1.890 -11.473 1.00 96.38 172 GLN A C 1
ATOM 1352 O O . GLN A 1 172 ? 9.474 1.652 -10.676 1.00 96.38 172 GLN A O 1
ATOM 1357 N N . VAL A 1 173 ? 10.449 1.335 -12.676 1.00 95.75 173 VAL A N 1
ATOM 1358 C CA . VAL A 1 173 ? 9.547 0.282 -13.144 1.00 95.75 173 VAL A CA 1
ATOM 1359 C C . VAL A 1 173 ? 10.416 -0.902 -13.542 1.00 95.75 173 VAL A C 1
ATOM 1361 O O . VAL A 1 173 ? 11.354 -0.744 -14.323 1.00 95.75 173 VAL A O 1
ATOM 1364 N N . LYS A 1 174 ? 10.150 -2.072 -12.965 1.00 95.81 174 LYS A N 1
ATOM 1365 C CA . LYS A 1 174 ? 10.852 -3.324 -13.253 1.00 95.81 174 LYS A CA 1
ATOM 1366 C C . LYS A 1 174 ? 9.825 -4.384 -13.629 1.00 95.81 174 LYS A C 1
ATOM 1368 O O . LYS A 1 174 ? 8.839 -4.554 -12.920 1.00 95.81 174 LYS A O 1
ATOM 1373 N N . GLY A 1 175 ? 10.075 -5.097 -14.722 1.00 94.12 175 GLY A N 1
ATOM 1374 C CA . GLY A 1 175 ? 9.159 -6.085 -15.292 1.00 94.12 175 GLY A CA 1
ATOM 1375 C C . GLY A 1 175 ? 8.744 -5.725 -16.718 1.00 94.12 175 GLY A C 1
ATOM 1376 O O . GLY A 1 175 ? 9.266 -4.777 -17.303 1.00 94.12 175 GLY A O 1
ATOM 1377 N N . LEU A 1 176 ? 7.814 -6.499 -17.279 1.00 89.44 176 LEU A N 1
ATOM 1378 C CA . LEU A 1 176 ? 7.225 -6.222 -18.590 1.00 89.44 176 LEU A CA 1
ATOM 1379 C C . LEU A 1 176 ? 6.229 -5.059 -18.481 1.00 89.44 176 LEU A C 1
ATOM 1381 O O . LEU A 1 176 ? 5.339 -5.087 -17.634 1.00 89.44 176 LEU A O 1
ATOM 1385 N N . ALA A 1 177 ? 6.358 -4.061 -19.355 1.00 88.31 177 ALA A N 1
ATOM 1386 C CA . ALA A 1 177 ? 5.410 -2.957 -19.481 1.00 88.31 177 ALA A CA 1
ATOM 1387 C C . ALA A 1 177 ? 4.685 -3.051 -20.832 1.00 88.31 177 ALA A C 1
ATOM 1389 O O . ALA A 1 177 ? 5.332 -3.052 -21.877 1.00 88.31 177 ALA A O 1
ATOM 1390 N N . SER A 1 178 ? 3.352 -3.120 -20.809 1.00 88.88 178 SER A N 1
ATOM 1391 C CA . SER A 1 178 ? 2.508 -3.012 -22.006 1.00 88.88 178 SER A CA 1
ATOM 1392 C C . SER A 1 178 ? 2.020 -1.573 -22.130 1.00 88.88 178 SER A C 1
ATOM 1394 O O . SER A 1 178 ? 1.408 -1.059 -21.196 1.00 88.88 178 SER A O 1
ATOM 1396 N N . LEU A 1 179 ? 2.312 -0.915 -23.250 1.00 85.75 179 LEU A N 1
ATOM 1397 C CA . LEU A 1 179 ? 2.002 0.497 -23.479 1.00 85.75 179 LEU A CA 1
ATOM 1398 C C . LEU A 1 179 ? 1.346 0.655 -24.853 1.00 85.75 179 LEU A C 1
ATOM 1400 O O . LEU A 1 179 ? 1.914 0.215 -25.850 1.00 85.75 179 LEU A O 1
ATOM 1404 N N . ASP A 1 180 ? 0.193 1.322 -24.910 1.00 85.56 180 ASP A N 1
ATOM 1405 C CA . ASP A 1 180 ? -0.551 1.509 -26.165 1.00 85.56 180 ASP A CA 1
ATOM 1406 C C . ASP A 1 180 ? 0.066 2.594 -27.066 1.00 85.56 180 ASP A C 1
ATOM 1408 O O . ASP A 1 180 ? -0.044 2.535 -28.291 1.00 85.56 180 ASP A O 1
ATOM 1412 N N . ALA A 1 181 ? 0.741 3.590 -26.478 1.00 82.56 181 ALA A N 1
ATOM 1413 C CA . ALA A 1 181 ? 1.416 4.662 -27.207 1.00 82.56 181 ALA A CA 1
ATOM 1414 C C . ALA A 1 181 ? 2.656 5.181 -26.456 1.00 82.56 181 ALA A C 1
ATOM 1416 O O . ALA A 1 181 ? 2.638 5.339 -25.237 1.00 82.56 181 ALA A O 1
ATOM 1417 N N . LEU A 1 182 ? 3.728 5.489 -27.199 1.00 80.12 182 LEU A N 1
ATOM 1418 C CA . LEU A 1 182 ? 5.011 6.004 -26.683 1.00 80.12 182 LEU A CA 1
ATOM 1419 C C . LEU A 1 182 ? 5.358 7.407 -27.229 1.00 80.12 182 LEU A C 1
ATOM 1421 O O . LEU A 1 182 ? 6.525 7.777 -27.321 1.00 80.12 182 LEU A O 1
ATOM 1425 N N . SER A 1 183 ? 4.365 8.214 -27.609 1.00 81.88 183 SER A N 1
ATOM 1426 C CA . SER A 1 183 ? 4.578 9.441 -28.400 1.00 81.88 183 SER A CA 1
ATOM 1427 C C . SER A 1 183 ? 5.442 10.533 -27.745 1.00 81.88 183 SER A C 1
ATOM 1429 O O . SER A 1 183 ? 5.848 11.459 -28.440 1.00 81.88 183 SER A O 1
ATOM 1431 N N . ALA A 1 184 ? 5.724 10.454 -26.439 1.00 78.75 184 ALA A N 1
ATOM 1432 C CA . ALA A 1 184 ? 6.457 11.477 -25.682 1.00 78.75 184 ALA A CA 1
ATOM 1433 C C . ALA A 1 184 ? 7.620 10.928 -24.827 1.00 78.75 184 ALA A C 1
ATOM 1435 O O . ALA A 1 184 ? 8.118 11.627 -23.943 1.00 78.75 184 ALA A O 1
ATOM 1436 N N . ILE A 1 185 ? 8.059 9.684 -25.049 1.00 81.44 185 ILE A N 1
ATOM 1437 C CA . ILE A 1 185 ? 9.140 9.096 -24.246 1.00 81.44 185 ILE A CA 1
ATOM 1438 C C . ILE A 1 185 ? 10.507 9.554 -24.776 1.00 81.44 185 ILE A C 1
ATOM 1440 O O . ILE A 1 185 ? 10.948 9.116 -25.834 1.00 81.44 185 ILE A O 1
ATOM 1444 N N . ASN A 1 186 ? 11.208 10.389 -24.002 1.00 82.25 186 ASN A N 1
ATOM 1445 C CA . ASN A 1 186 ? 12.642 10.643 -24.165 1.00 82.25 186 ASN A CA 1
ATOM 1446 C C . ASN A 1 186 ? 13.421 9.714 -23.216 1.00 82.25 186 ASN A C 1
ATOM 1448 O O . ASN A 1 186 ? 13.682 10.073 -22.067 1.00 82.25 186 ASN A O 1
ATOM 1452 N N . ALA A 1 187 ? 13.710 8.488 -23.660 1.00 83.69 187 ALA A N 1
ATOM 1453 C CA . ALA A 1 187 ? 14.390 7.472 -22.856 1.00 83.69 187 ALA A CA 1
ATOM 1454 C C . ALA A 1 187 ? 15.752 7.099 -23.448 1.00 83.69 187 ALA A C 1
ATOM 1456 O O . ALA A 1 187 ? 15.893 6.946 -24.658 1.00 83.69 187 ALA A O 1
ATOM 1457 N N . ASN A 1 188 ? 16.732 6.876 -22.570 1.00 85.19 188 ASN A N 1
ATOM 1458 C CA . ASN A 1 188 ? 17.951 6.158 -22.921 1.00 85.19 188 ASN A CA 1
ATOM 1459 C C . ASN A 1 188 ? 17.658 4.653 -22.821 1.00 85.19 188 ASN A C 1
ATOM 1461 O O . ASN A 1 188 ? 17.508 4.120 -21.719 1.00 85.19 188 ASN A O 1
ATOM 1465 N N . ILE A 1 189 ? 17.495 3.999 -23.969 1.00 84.12 189 ILE A N 1
ATOM 1466 C CA . ILE A 1 189 ? 17.135 2.583 -24.068 1.00 84.12 189 ILE A CA 1
ATOM 1467 C C . ILE A 1 189 ? 18.387 1.814 -24.486 1.00 84.12 189 ILE A C 1
ATOM 1469 O O . ILE A 1 189 ? 18.983 2.146 -25.502 1.00 84.12 189 ILE A O 1
ATOM 1473 N N . GLY A 1 190 ? 18.775 0.794 -23.713 1.00 84.38 190 GLY A N 1
ATOM 1474 C CA . GLY A 1 190 ? 19.953 -0.026 -24.018 1.00 84.38 190 GLY A CA 1
ATOM 1475 C C . GLY A 1 190 ? 19.780 -0.843 -25.301 1.00 84.38 190 GLY A C 1
ATOM 1476 O O . GLY A 1 190 ? 20.346 -0.507 -26.331 1.00 84.38 190 GLY A O 1
ATOM 1477 N N . ASN A 1 191 ? 18.960 -1.898 -25.243 1.00 86.94 191 ASN A N 1
ATOM 1478 C CA . ASN A 1 191 ? 18.647 -2.743 -26.399 1.00 86.94 191 ASN A CA 1
ATOM 1479 C C . ASN A 1 191 ? 17.182 -2.557 -26.805 1.00 86.94 191 ASN A C 1
ATOM 1481 O O . ASN A 1 191 ? 16.296 -2.559 -25.948 1.00 86.94 191 ASN A O 1
ATOM 1485 N N . ILE A 1 192 ? 16.924 -2.444 -28.109 1.00 88.44 192 ILE A N 1
ATOM 1486 C CA . ILE A 1 192 ? 15.573 -2.378 -28.676 1.00 88.44 192 ILE A CA 1
ATOM 1487 C C . ILE A 1 192 ? 15.341 -3.640 -29.505 1.00 88.44 192 ILE A C 1
ATOM 1489 O O . ILE A 1 192 ? 16.012 -3.862 -30.508 1.00 88.44 192 ILE A O 1
ATOM 1493 N N . THR A 1 193 ? 14.350 -4.439 -29.116 1.00 89.38 193 THR A N 1
ATOM 1494 C CA . THR A 1 193 ? 13.803 -5.519 -29.946 1.00 89.38 193 THR A CA 1
ATOM 1495 C C . THR A 1 193 ? 12.384 -5.125 -30.324 1.00 89.38 193 THR A C 1
ATOM 1497 O O . THR A 1 193 ? 11.490 -5.129 -29.481 1.00 89.38 193 THR A O 1
ATOM 1500 N N . ALA A 1 194 ? 12.178 -4.724 -31.575 1.00 87.44 194 ALA A N 1
ATOM 1501 C CA . ALA A 1 194 ? 10.899 -4.218 -32.059 1.00 87.44 194 ALA A CA 1
ATOM 1502 C C . ALA A 1 194 ? 10.572 -4.806 -33.435 1.00 87.44 194 ALA A C 1
ATOM 1504 O O . ALA A 1 194 ? 11.470 -5.204 -34.170 1.00 87.44 194 ALA A O 1
ATOM 1505 N N . GLY A 1 195 ? 9.279 -4.844 -33.775 1.00 87.56 195 GLY A N 1
ATOM 1506 C CA . GLY A 1 195 ? 8.833 -5.085 -35.147 1.00 87.56 195 GLY A CA 1
ATOM 1507 C C . GLY A 1 195 ? 9.114 -3.858 -36.017 1.00 87.56 195 GLY A C 1
ATOM 1508 O O . GLY A 1 195 ? 10.255 -3.533 -36.322 1.00 87.56 195 GLY A O 1
ATOM 1509 N N . ASN A 1 196 ? 8.068 -3.120 -36.388 1.00 87.75 196 ASN A N 1
ATOM 1510 C CA . ASN A 1 196 ? 8.241 -1.889 -37.159 1.00 87.75 196 ASN A CA 1
ATOM 1511 C C . ASN A 1 196 ? 8.681 -0.723 -36.259 1.00 87.75 196 ASN A C 1
ATOM 1513 O O . ASN A 1 196 ? 7.951 -0.346 -35.343 1.00 87.75 196 ASN A O 1
ATOM 1517 N N . ILE A 1 197 ? 9.809 -0.086 -36.581 1.00 89.50 197 ILE A N 1
ATOM 1518 C CA . ILE A 1 197 ? 10.243 1.184 -35.980 1.00 89.50 197 ILE A CA 1
ATOM 1519 C C . ILE A 1 197 ? 9.874 2.317 -36.944 1.00 89.50 197 ILE A C 1
ATOM 1521 O O . ILE A 1 197 ? 10.309 2.328 -38.094 1.00 89.50 197 ILE A O 1
ATOM 1525 N N . ARG A 1 198 ? 9.050 3.270 -36.493 1.00 85.62 198 ARG A N 1
ATOM 1526 C CA . ARG A 1 198 ? 8.635 4.441 -37.284 1.00 85.62 198 ARG A CA 1
ATOM 1527 C C . ARG A 1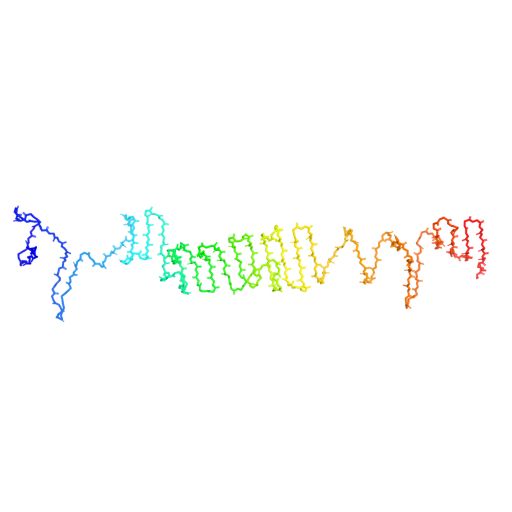 198 ? 9.028 5.716 -36.550 1.00 85.62 198 ARG A C 1
ATOM 1529 O O . ARG A 1 198 ? 8.500 5.990 -35.479 1.00 85.62 198 ARG A O 1
ATOM 1536 N N . GLY A 1 199 ? 9.922 6.499 -37.139 1.00 84.31 199 GLY A N 1
ATOM 1537 C CA . GLY A 1 199 ? 10.344 7.792 -36.607 1.00 84.31 199 GLY A CA 1
ATOM 1538 C C . GLY A 1 199 ? 10.696 8.753 -37.735 1.00 84.31 199 GLY A C 1
ATOM 1539 O O . GLY A 1 199 ? 10.955 8.331 -38.858 1.00 84.31 199 GLY A O 1
ATOM 1540 N N . THR A 1 200 ? 10.712 10.051 -37.438 1.00 85.94 200 THR A N 1
ATOM 1541 C CA . THR A 1 200 ? 11.186 11.079 -38.381 1.00 85.94 200 THR A CA 1
ATOM 1542 C C . THR A 1 200 ? 12.698 11.015 -38.590 1.00 85.94 200 THR A C 1
ATOM 1544 O O . THR A 1 200 ? 13.205 11.517 -39.590 1.00 85.94 200 THR A O 1
ATOM 1547 N N . ARG A 1 201 ? 13.427 10.404 -37.648 1.00 83.88 201 ARG A N 1
ATOM 1548 C CA . ARG A 1 201 ? 14.872 10.209 -37.706 1.00 83.88 201 ARG A CA 1
ATOM 1549 C C . ARG A 1 201 ? 15.271 8.950 -36.937 1.00 83.88 201 ARG A C 1
ATOM 1551 O O . ARG A 1 201 ? 14.806 8.746 -35.820 1.00 83.88 201 ARG A O 1
ATOM 1558 N N . PHE A 1 202 ? 16.167 8.158 -37.518 1.00 88.06 202 PHE A N 1
ATOM 1559 C CA . PHE A 1 202 ? 16.891 7.088 -36.835 1.00 88.06 202 PHE A CA 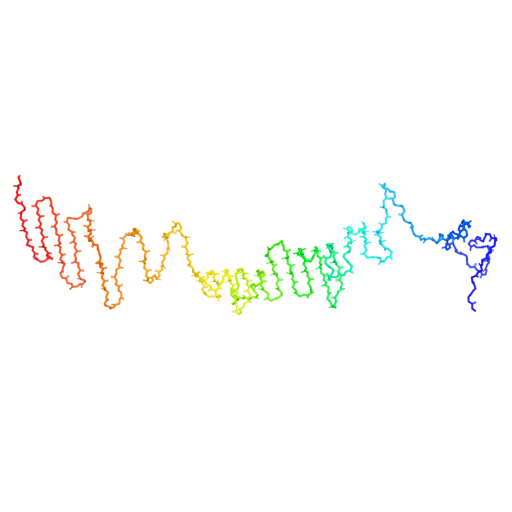1
ATOM 1560 C C . PHE A 1 202 ? 18.370 7.481 -36.787 1.00 88.06 202 PHE A C 1
ATOM 1562 O O . PHE A 1 202 ? 18.971 7.720 -37.832 1.00 88.06 202 PHE A O 1
ATOM 1569 N N . GLN A 1 203 ? 18.928 7.638 -35.586 1.00 85.62 203 GLN A N 1
ATOM 1570 C CA . GLN A 1 203 ? 20.331 8.005 -35.375 1.00 85.62 203 GLN A CA 1
ATOM 1571 C C . GLN A 1 203 ? 21.026 6.862 -34.642 1.00 85.62 203 GLN A C 1
ATOM 1573 O O . GLN A 1 203 ? 20.540 6.416 -33.606 1.00 85.62 203 GLN A O 1
ATOM 1578 N N . VAL A 1 204 ? 22.160 6.419 -35.176 1.00 84.12 204 VAL A N 1
ATOM 1579 C CA . VAL A 1 204 ? 23.072 5.468 -34.530 1.00 84.12 204 VAL A CA 1
ATOM 1580 C C . VAL A 1 204 ? 24.418 6.182 -34.401 1.00 84.12 204 VAL A C 1
ATOM 1582 O O . VAL A 1 204 ? 24.875 6.763 -35.384 1.00 84.12 204 VAL A O 1
ATOM 1585 N N . GLY A 1 205 ? 25.006 6.216 -33.199 1.00 75.25 205 GLY A N 1
ATOM 1586 C CA . GLY A 1 205 ? 26.250 6.953 -32.915 1.00 75.25 205 GLY A CA 1
ATOM 1587 C C . GLY A 1 205 ? 26.217 7.805 -31.635 1.00 75.25 205 GLY A C 1
ATOM 1588 O O . GLY A 1 205 ? 25.153 8.026 -31.057 1.00 75.25 205 GLY A O 1
ATOM 1589 N N . GLY A 1 206 ? 27.382 8.305 -31.204 1.00 75.88 206 GLY A N 1
ATOM 1590 C CA . GLY A 1 206 ? 27.555 9.260 -30.092 1.00 75.88 206 GLY A CA 1
ATOM 1591 C C . GLY A 1 206 ? 28.780 9.026 -29.185 1.00 75.88 206 GLY A C 1
ATOM 1592 O O . GLY A 1 206 ? 29.046 9.837 -28.300 1.00 75.88 206 GLY A O 1
ATOM 1593 N N . GLY A 1 207 ? 29.513 7.935 -29.393 1.00 77.38 207 GLY A N 1
ATOM 1594 C CA . GLY A 1 207 ? 30.753 7.538 -28.732 1.00 77.38 207 GLY A CA 1
ATOM 1595 C C . GLY A 1 207 ? 31.830 7.085 -29.732 1.00 77.38 207 GLY A C 1
ATOM 1596 O O . GLY A 1 207 ? 32.207 7.832 -30.629 1.00 77.38 207 GLY A O 1
ATOM 1597 N N . THR A 1 208 ? 32.398 5.897 -29.517 1.00 79.94 208 THR A N 1
ATOM 1598 C CA . THR A 1 208 ? 33.453 5.306 -30.358 1.00 79.94 208 THR A CA 1
ATOM 1599 C C . THR A 1 208 ? 33.046 3.902 -30.792 1.00 79.94 208 THR A C 1
ATOM 1601 O O . THR A 1 208 ? 32.601 3.137 -29.935 1.00 79.94 208 THR A O 1
ATOM 1604 N N . ASN A 1 209 ? 33.316 3.540 -32.051 1.00 79.44 209 ASN A N 1
ATOM 1605 C CA . ASN A 1 209 ? 33.057 2.220 -32.651 1.00 79.44 209 ASN A CA 1
ATOM 1606 C C . ASN A 1 209 ? 31.566 1.856 -32.748 1.00 79.44 209 ASN A C 1
ATOM 1608 O O . ASN A 1 209 ? 31.127 0.835 -32.219 1.00 79.44 209 ASN A O 1
ATOM 1612 N N . GLU A 1 210 ? 30.778 2.700 -33.407 1.00 86.00 210 GLU A N 1
ATOM 1613 C CA . GLU A 1 210 ? 29.364 2.439 -33.656 1.00 86.00 210 GLU A CA 1
ATOM 1614 C C . GLU A 1 210 ? 29.144 1.828 -35.030 1.00 86.00 210 GLU A C 1
ATOM 1616 O O . GLU A 1 210 ? 29.358 2.466 -36.061 1.00 86.00 210 GLU A O 1
ATOM 1621 N N . ASP A 1 211 ? 28.647 0.599 -35.016 1.00 82.25 211 ASP A N 1
ATOM 1622 C CA . ASP A 1 211 ? 28.356 -0.165 -36.214 1.00 82.25 211 ASP A CA 1
ATOM 1623 C C . ASP A 1 211 ? 26.847 -0.322 -36.395 1.00 82.25 211 ASP A C 1
ATOM 1625 O O . ASP A 1 211 ? 26.082 -0.484 -35.441 1.00 82.25 211 ASP A O 1
ATOM 1629 N N . ILE A 1 212 ? 26.415 -0.314 -37.653 1.00 88.00 212 ILE A N 1
ATOM 1630 C CA . ILE A 1 212 ? 25.082 -0.770 -38.039 1.00 88.00 212 ILE A CA 1
ATOM 1631 C C . ILE A 1 212 ? 25.273 -2.135 -38.694 1.00 88.00 212 ILE A C 1
ATOM 1633 O O . ILE A 1 212 ? 25.800 -2.225 -39.802 1.00 88.00 212 ILE A O 1
ATOM 1637 N N . TYR A 1 213 ? 24.860 -3.193 -38.001 1.00 82.62 213 TYR A N 1
ATOM 1638 C CA . TYR A 1 213 ? 25.050 -4.574 -38.436 1.00 82.62 213 TYR A CA 1
ATOM 1639 C C . TYR A 1 213 ? 23.707 -5.261 -38.714 1.00 82.62 213 TYR A C 1
ATOM 1641 O O . TYR A 1 213 ? 22.758 -5.122 -37.943 1.00 82.62 213 TYR A O 1
ATOM 1649 N N . PHE A 1 214 ? 23.629 -6.000 -39.823 1.00 82.62 214 PHE A N 1
ATOM 1650 C CA . PHE A 1 214 ? 22.439 -6.735 -40.256 1.00 82.62 214 PHE A CA 1
ATOM 1651 C C . PHE A 1 214 ? 22.818 -8.204 -40.471 1.00 82.62 214 PHE A C 1
ATOM 1653 O O . PHE A 1 214 ? 23.513 -8.515 -41.433 1.00 82.62 214 PHE A O 1
ATOM 1660 N N . GLU A 1 215 ? 22.375 -9.089 -39.576 1.00 72.62 215 GLU A N 1
ATOM 1661 C CA . GLU A 1 215 ? 22.814 -10.496 -39.551 1.00 72.62 215 GLU A CA 1
ATOM 1662 C C . GLU A 1 215 ? 22.254 -11.335 -40.707 1.00 72.62 215 GLU A C 1
ATOM 1664 O O . GLU A 1 215 ? 23.015 -12.041 -41.354 1.00 72.62 215 GLU A O 1
ATOM 1669 N N . ASP A 1 216 ? 20.955 -11.216 -41.011 1.00 70.44 216 ASP A N 1
ATOM 1670 C CA . ASP A 1 216 ? 20.257 -12.154 -41.914 1.00 70.44 216 ASP A CA 1
ATOM 1671 C C . ASP A 1 216 ? 19.279 -11.475 -42.902 1.00 70.44 216 ASP A C 1
ATOM 1673 O O . ASP A 1 216 ? 18.390 -12.114 -43.466 1.00 70.44 216 ASP A O 1
ATOM 1677 N N . SER A 1 217 ? 19.371 -10.156 -43.111 1.00 66.44 217 SER A N 1
ATOM 1678 C CA . SER A 1 217 ? 18.320 -9.387 -43.807 1.00 66.44 217 SER A CA 1
ATOM 1679 C C . SER A 1 217 ? 18.803 -8.600 -45.023 1.00 66.44 217 SER A C 1
ATOM 1681 O O . SER A 1 217 ? 19.821 -7.915 -44.988 1.00 66.44 217 SER A O 1
ATOM 1683 N N . GLY A 1 218 ? 18.000 -8.622 -46.092 1.00 68.69 218 GLY A N 1
ATOM 1684 C CA . GLY A 1 218 ? 18.136 -7.682 -47.202 1.00 68.69 218 GLY A CA 1
ATOM 1685 C C . GLY A 1 218 ? 17.768 -6.267 -46.754 1.00 68.69 218 GLY A C 1
ATOM 1686 O O . GLY A 1 218 ? 16.629 -6.009 -46.369 1.00 68.69 218 GLY A O 1
ATOM 1687 N N . LEU A 1 219 ? 18.720 -5.338 -46.822 1.00 82.06 219 LEU A N 1
ATOM 1688 C CA . LEU A 1 219 ? 18.469 -3.921 -46.577 1.00 82.06 219 LEU A CA 1
ATOM 1689 C C . LEU A 1 219 ? 17.723 -3.318 -47.779 1.00 82.06 219 LEU A C 1
ATOM 1691 O O . LEU A 1 219 ? 18.250 -3.285 -48.891 1.00 82.06 219 LEU A O 1
ATOM 1695 N N . ARG A 1 220 ? 16.499 -2.818 -47.565 1.00 75.75 220 ARG A N 1
ATOM 1696 C CA . ARG A 1 220 ? 15.751 -2.051 -48.573 1.00 75.75 220 ARG A CA 1
ATOM 1697 C C . ARG A 1 220 ? 15.619 -0.601 -48.122 1.00 75.75 220 ARG A C 1
ATOM 1699 O O . ARG A 1 220 ? 14.875 -0.301 -47.195 1.00 75.75 220 ARG A O 1
ATOM 1706 N N . LEU A 1 221 ? 16.314 0.287 -48.821 1.00 79.62 221 LEU A N 1
ATOM 1707 C CA . LEU A 1 221 ? 16.242 1.733 -48.637 1.00 79.62 221 LEU A CA 1
ATOM 1708 C C . LEU A 1 221 ? 15.361 2.309 -49.749 1.00 79.62 221 LEU A C 1
ATOM 1710 O O . LEU A 1 221 ? 15.652 2.113 -50.927 1.00 79.62 221 LEU A O 1
ATOM 1714 N N . TYR A 1 222 ? 14.256 2.956 -49.382 1.00 71.25 222 TYR A N 1
ATOM 1715 C CA . TYR A 1 222 ? 13.309 3.547 -50.326 1.00 71.25 222 TYR A CA 1
ATOM 1716 C C . TYR A 1 222 ? 13.206 5.047 -50.059 1.00 71.25 222 TYR A C 1
ATOM 1718 O O . TYR A 1 222 ? 12.769 5.446 -48.981 1.00 71.25 222 TYR A O 1
ATOM 1726 N N . ASP A 1 223 ? 13.619 5.857 -51.031 1.00 70.56 223 ASP A N 1
ATOM 1727 C CA . ASP A 1 223 ? 13.405 7.302 -51.028 1.00 70.56 223 ASP A CA 1
ATOM 1728 C C . ASP A 1 223 ? 12.173 7.625 -51.891 1.00 70.56 223 ASP A C 1
ATOM 1730 O O . ASP A 1 223 ? 12.065 7.193 -53.039 1.00 70.56 223 ASP A O 1
ATOM 1734 N N . VAL A 1 224 ? 11.212 8.348 -51.313 1.00 59.50 224 VAL A N 1
ATOM 1735 C CA . VAL A 1 224 ? 9.977 8.799 -51.981 1.00 59.50 224 VAL A CA 1
ATOM 1736 C C . VAL A 1 224 ? 10.148 10.174 -52.643 1.00 59.50 224 VAL A C 1
ATOM 1738 O O . VAL A 1 224 ? 9.304 10.558 -53.451 1.00 59.50 224 VAL A O 1
ATOM 1741 N N . GLY A 1 225 ? 11.210 10.926 -52.322 1.00 62.97 225 GLY A N 1
ATOM 1742 C CA . GLY A 1 225 ? 11.340 12.350 -52.666 1.00 62.97 225 GLY A CA 1
ATOM 1743 C C . GLY A 1 225 ? 12.643 12.778 -53.349 1.00 62.97 225 GLY A C 1
ATOM 1744 O O . GLY A 1 225 ? 12.682 13.872 -53.910 1.00 62.97 225 GLY A O 1
ATOM 1745 N N . GLY A 1 226 ? 13.684 11.947 -53.353 1.00 59.09 226 GLY A N 1
ATOM 1746 C CA . GLY A 1 226 ? 14.953 12.184 -54.042 1.00 59.09 226 GLY A CA 1
ATOM 1747 C C . GLY A 1 226 ? 15.406 10.921 -54.770 1.00 59.09 226 GLY A C 1
ATOM 1748 O O . GLY A 1 226 ? 15.224 9.803 -54.313 1.00 59.09 226 GLY A O 1
ATOM 1749 N N . GLN A 1 227 ? 15.968 11.051 -55.964 1.0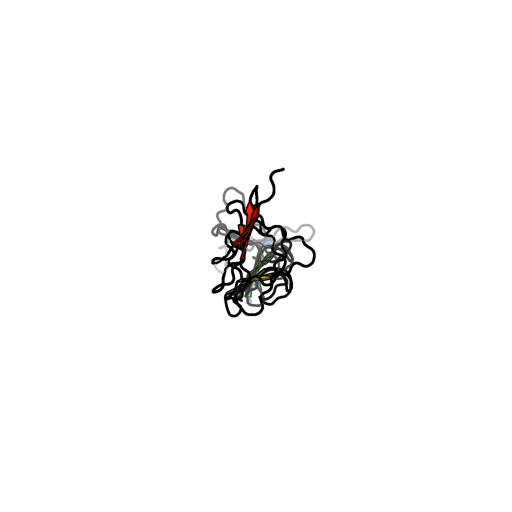0 68.81 227 GLN A N 1
ATOM 1750 C CA . GLN A 1 227 ? 16.313 9.894 -56.809 1.00 68.81 227 GLN A CA 1
ATOM 1751 C C . GLN A 1 227 ? 17.569 9.136 -56.328 1.00 68.81 227 GLN A C 1
ATOM 1753 O O . GLN A 1 227 ? 18.089 8.287 -57.055 1.00 68.81 227 GLN A O 1
ATOM 1758 N N . CYS A 1 228 ? 18.091 9.458 -55.139 1.00 69.12 228 CYS A N 1
ATOM 1759 C CA . CYS A 1 228 ? 19.387 8.993 -54.665 1.00 69.12 228 CYS A CA 1
ATOM 1760 C C . CYS A 1 228 ? 19.361 8.647 -53.176 1.00 69.12 228 CYS A C 1
ATOM 1762 O O . CYS A 1 228 ? 18.866 9.413 -52.355 1.00 69.12 228 CYS A O 1
ATOM 1764 N N . ILE A 1 229 ? 20.001 7.535 -52.823 1.00 80.81 229 ILE A N 1
ATOM 1765 C CA . ILE A 1 229 ? 20.409 7.249 -51.447 1.00 80.81 229 ILE A CA 1
ATOM 1766 C C . ILE A 1 229 ? 21.781 7.894 -51.257 1.00 80.81 229 ILE A C 1
ATOM 1768 O O . ILE A 1 229 ? 22.733 7.527 -51.947 1.00 80.81 229 ILE A O 1
ATOM 1772 N N . SER A 1 230 ? 21.874 8.856 -50.341 1.00 74.19 230 SER A N 1
ATOM 1773 C CA . SER A 1 230 ? 23.133 9.526 -50.010 1.00 74.19 230 SER A CA 1
ATOM 1774 C C . SER A 1 230 ? 23.759 8.914 -48.761 1.00 74.19 230 SER A C 1
ATOM 1776 O O . SER A 1 230 ? 23.098 8.768 -47.729 1.00 74.19 230 SER A O 1
ATOM 1778 N N . LEU A 1 231 ? 25.034 8.546 -48.858 1.00 81.56 231 LEU A N 1
ATOM 1779 C CA . LEU A 1 231 ? 25.860 8.089 -47.749 1.00 81.56 231 LEU A CA 1
ATOM 1780 C C . LEU A 1 231 ? 26.921 9.158 -47.477 1.00 81.56 231 LEU A C 1
ATOM 1782 O O . LEU A 1 231 ? 27.870 9.326 -48.243 1.00 81.56 231 LEU A O 1
ATOM 1786 N N . THR A 1 232 ? 26.761 9.884 -46.375 1.00 70.12 232 THR A N 1
ATOM 1787 C CA . THR A 1 232 ? 27.646 10.991 -45.992 1.00 70.12 232 THR A CA 1
ATOM 1788 C C . THR A 1 232 ? 28.432 10.643 -44.738 1.00 70.12 232 THR A C 1
ATOM 1790 O O . THR A 1 232 ? 27.860 10.225 -43.732 1.00 70.12 232 THR A O 1
ATOM 1793 N N . LYS A 1 233 ? 29.741 10.901 -44.757 1.00 70.94 233 LYS A N 1
ATOM 1794 C CA . LYS A 1 233 ? 30.565 11.000 -43.548 1.00 70.94 233 LYS A CA 1
ATOM 1795 C C . LYS A 1 233 ? 30.810 12.486 -43.283 1.00 70.94 233 LYS A C 1
ATOM 1797 O O . LYS A 1 233 ? 31.260 13.187 -44.181 1.00 70.94 233 LYS A O 1
ATOM 1802 N N . ILE A 1 234 ? 30.491 12.966 -42.078 1.00 59.72 234 ILE A N 1
ATOM 1803 C CA . ILE A 1 234 ? 30.723 14.369 -41.685 1.00 59.72 234 ILE A CA 1
ATOM 1804 C C . ILE A 1 234 ? 32.186 14.741 -41.976 1.00 59.72 234 ILE A C 1
ATOM 1806 O O . ILE A 1 234 ? 33.083 13.973 -41.632 1.00 59.72 234 ILE A O 1
ATOM 1810 N N . ASP A 1 235 ? 32.385 15.887 -42.632 1.00 64.88 235 ASP A N 1
ATOM 1811 C CA . ASP A 1 235 ? 33.674 16.438 -43.087 1.00 64.88 235 ASP A CA 1
ATOM 1812 C C . ASP A 1 235 ? 34.379 15.683 -44.237 1.00 64.88 235 ASP A C 1
ATOM 1814 O O . ASP A 1 235 ? 35.542 15.950 -44.535 1.00 64.88 235 ASP A O 1
ATOM 1818 N N . TYR A 1 236 ? 33.680 14.773 -44.924 1.00 71.00 236 TYR A N 1
ATOM 1819 C CA . TYR A 1 236 ? 34.154 14.090 -46.136 1.00 71.00 236 TYR A CA 1
ATOM 1820 C C . TYR A 1 236 ? 33.146 14.245 -47.287 1.00 71.00 236 TYR A C 1
ATOM 1822 O O . TYR A 1 236 ? 32.010 14.677 -47.091 1.00 71.00 236 TYR A O 1
ATOM 1830 N N . SER A 1 237 ? 33.557 13.874 -48.503 1.00 69.38 237 SER A N 1
ATOM 1831 C CA . SER A 1 237 ? 32.683 13.860 -49.680 1.00 69.38 237 SER A CA 1
ATOM 1832 C C . SER A 1 237 ? 31.542 12.845 -49.522 1.00 69.38 237 SER A C 1
ATOM 1834 O O . SER A 1 237 ? 31.735 11.749 -48.991 1.00 69.38 237 SER A O 1
ATOM 1836 N N . ASN A 1 238 ? 30.353 13.194 -50.015 1.00 75.94 238 ASN A N 1
ATOM 1837 C CA . ASN A 1 238 ? 29.212 12.277 -50.077 1.00 75.94 238 ASN A CA 1
ATOM 1838 C C . ASN A 1 238 ? 29.474 11.157 -51.088 1.00 75.94 238 ASN A C 1
ATOM 1840 O O . ASN A 1 238 ? 30.105 11.397 -52.116 1.00 75.94 238 ASN A O 1
ATOM 1844 N N . LEU A 1 239 ? 28.945 9.964 -50.824 1.00 78.75 239 LEU A N 1
ATOM 1845 C CA . LEU A 1 239 ? 28.730 8.933 -51.833 1.00 78.75 239 LEU A CA 1
ATOM 1846 C C . LEU A 1 239 ? 27.231 8.854 -52.119 1.00 78.75 239 LEU A C 1
ATOM 1848 O O . LEU A 1 239 ? 26.461 8.328 -51.316 1.00 78.75 239 LEU A O 1
ATOM 1852 N N . ASP A 1 240 ? 26.828 9.353 -53.279 1.00 80.38 240 ASP A N 1
ATOM 1853 C CA . ASP A 1 240 ? 25.448 9.318 -53.739 1.00 80.38 240 ASP A CA 1
ATOM 1854 C C . ASP A 1 240 ? 25.259 8.149 -54.703 1.00 80.38 240 ASP A C 1
ATOM 1856 O O . ASP A 1 240 ? 25.945 8.042 -55.724 1.00 80.38 240 ASP A O 1
ATOM 1860 N N . ILE A 1 241 ? 24.301 7.278 -54.392 1.00 82.19 241 ILE A N 1
ATOM 1861 C CA . ILE A 1 241 ? 23.869 6.196 -55.277 1.00 82.19 241 ILE A CA 1
ATOM 1862 C C . ILE A 1 241 ? 22.492 6.570 -55.812 1.00 82.19 241 ILE A C 1
ATOM 1864 O O . ILE A 1 241 ? 21.490 6.512 -55.097 1.00 82.19 241 ILE A O 1
ATOM 1868 N N . GLY A 1 242 ? 22.465 6.982 -57.077 1.00 78.12 242 GLY A N 1
ATOM 1869 C CA . GLY A 1 242 ? 21.271 7.443 -57.771 1.00 78.12 242 GLY A CA 1
ATOM 1870 C C . GLY A 1 242 ? 20.704 6.399 -58.718 1.00 78.12 242 GLY A C 1
ATOM 1871 O O . GLY A 1 242 ? 21.436 5.811 -59.518 1.00 78.12 242 GLY A O 1
ATOM 1872 N N . ILE A 1 243 ? 19.389 6.206 -58.676 1.00 76.00 243 ILE A N 1
ATOM 1873 C CA . ILE A 1 243 ? 18.659 5.389 -59.645 1.00 76.00 243 ILE A CA 1
ATOM 1874 C C . ILE A 1 243 ? 17.487 6.226 -60.154 1.00 76.00 243 ILE A C 1
ATOM 1876 O O . ILE A 1 243 ? 16.626 6.652 -59.389 1.00 76.00 243 ILE A O 1
ATOM 1880 N N . SER A 1 244 ? 17.457 6.462 -61.462 1.00 75.50 244 SER A N 1
ATOM 1881 C CA . SER A 1 244 ? 16.335 7.101 -62.150 1.00 75.50 244 SER A CA 1
ATOM 1882 C C . SER A 1 244 ? 15.646 6.093 -63.065 1.00 75.50 244 SER A C 1
ATOM 1884 O O . SER A 1 244 ? 16.097 4.954 -63.201 1.00 75.50 244 SER A O 1
ATOM 1886 N N . SER A 1 245 ? 14.580 6.509 -63.751 1.00 77.56 245 SER A N 1
ATOM 1887 C CA . SER A 1 245 ? 13.932 5.644 -64.742 1.00 77.56 245 SER A CA 1
ATOM 1888 C C . SER A 1 245 ? 14.881 5.216 -65.874 1.00 77.56 245 SER A C 1
ATOM 1890 O O . SER A 1 245 ? 14.643 4.185 -66.493 1.00 77.56 245 SER A O 1
ATOM 1892 N N . ASN A 1 246 ? 15.952 5.985 -66.139 1.00 80.25 246 ASN A N 1
ATOM 1893 C CA . ASN A 1 246 ? 16.793 5.829 -67.334 1.00 80.25 246 ASN A CA 1
ATOM 1894 C C . ASN A 1 246 ? 18.306 5.735 -67.028 1.00 80.25 246 ASN A C 1
ATOM 1896 O O . ASN A 1 246 ? 19.126 5.678 -67.947 1.00 80.25 246 ASN A O 1
ATOM 1900 N N . SER A 1 247 ? 18.724 5.776 -65.760 1.00 77.12 247 SER A N 1
ATOM 1901 C CA . SER A 1 247 ? 20.149 5.796 -65.401 1.00 77.12 247 SER A CA 1
ATOM 1902 C C . SER A 1 247 ? 20.416 5.236 -64.010 1.00 77.12 247 SER A C 1
ATOM 1904 O O . SER A 1 247 ? 19.663 5.515 -63.079 1.00 77.12 247 SER A O 1
ATOM 1906 N N . VAL A 1 248 ? 21.559 4.570 -63.851 1.00 81.81 248 VAL A N 1
ATOM 1907 C CA . VAL A 1 248 ? 22.181 4.307 -62.545 1.00 81.81 248 VAL A CA 1
ATOM 1908 C C . VAL A 1 248 ? 23.451 5.152 -62.460 1.00 81.81 248 VAL A C 1
ATOM 1910 O O . VAL A 1 248 ? 24.234 5.202 -63.417 1.00 81.81 248 VAL A O 1
ATOM 1913 N N . ALA A 1 249 ? 23.634 5.848 -61.344 1.00 81.25 249 ALA A N 1
ATOM 1914 C CA . ALA A 1 249 ? 24.759 6.743 -61.120 1.00 81.25 249 ALA A CA 1
ATOM 1915 C C . ALA A 1 249 ? 25.384 6.502 -59.746 1.00 81.25 249 ALA A C 1
ATOM 1917 O O . ALA A 1 249 ? 24.685 6.243 -58.768 1.00 81.25 249 ALA A O 1
ATOM 1918 N N . ILE A 1 250 ? 26.706 6.629 -59.698 1.00 82.81 250 ILE A N 1
ATOM 1919 C CA . ILE A 1 250 ? 27.466 6.775 -58.461 1.00 82.81 250 ILE A CA 1
ATOM 1920 C C . ILE A 1 250 ? 28.186 8.116 -58.578 1.00 82.81 250 ILE A C 1
ATOM 1922 O O . ILE A 1 250 ? 28.883 8.366 -59.569 1.00 82.81 250 ILE A O 1
ATOM 1926 N N . SER A 1 251 ? 27.980 9.002 -57.614 1.00 79.44 251 SER A N 1
ATOM 1927 C CA . SER A 1 251 ? 28.570 10.339 -57.626 1.00 79.44 251 SER A CA 1
ATOM 1928 C C . SER A 1 251 ? 29.072 10.755 -56.257 1.00 79.44 251 SER A C 1
ATOM 1930 O O . SER A 1 251 ? 28.619 10.251 -55.234 1.00 79.44 251 SER A O 1
ATOM 1932 N N . THR A 1 252 ? 30.007 11.691 -56.256 1.00 77.88 252 THR A N 1
ATOM 1933 C CA . THR A 1 252 ? 30.385 12.485 -55.093 1.00 77.88 252 THR A CA 1
ATOM 1934 C C . THR A 1 252 ? 29.979 13.940 -55.319 1.00 77.88 252 THR A C 1
ATOM 1936 O O . THR A 1 252 ? 29.429 14.280 -56.369 1.00 77.88 252 THR A O 1
ATOM 1939 N N . LEU A 1 253 ? 30.243 14.814 -54.344 1.00 65.38 253 LEU A N 1
ATOM 1940 C CA . LEU A 1 253 ? 30.029 16.260 -54.500 1.00 65.38 253 LEU A CA 1
ATOM 1941 C C . LEU A 1 253 ? 30.847 16.862 -55.658 1.00 65.38 253 LEU A C 1
ATOM 1943 O O . LEU A 1 253 ? 30.414 17.853 -56.242 1.00 65.38 253 LEU A O 1
ATOM 1947 N N . ASP A 1 254 ? 31.981 16.245 -56.005 1.00 67.62 254 ASP A N 1
ATOM 1948 C CA . ASP A 1 254 ? 32.958 16.810 -56.940 1.00 67.62 254 ASP A CA 1
ATOM 1949 C C . ASP A 1 254 ? 32.955 16.119 -58.317 1.00 67.62 254 ASP A C 1
ATOM 1951 O O . ASP A 1 254 ? 33.237 16.762 -59.327 1.00 67.62 254 ASP A O 1
ATOM 1955 N N . GLU A 1 255 ? 32.599 14.830 -58.402 1.00 69.75 255 GLU A N 1
ATOM 1956 C CA . GLU A 1 255 ? 32.633 14.059 -59.654 1.00 69.75 255 GLU A CA 1
ATOM 1957 C C . GLU A 1 255 ? 31.480 13.045 -59.751 1.00 69.75 255 GLU A C 1
ATOM 1959 O O . GLU A 1 255 ? 31.011 12.496 -58.757 1.00 69.75 255 GLU A O 1
ATOM 1964 N N . SER A 1 256 ? 31.010 12.750 -60.970 1.00 70.81 256 SER A N 1
ATOM 1965 C CA . SER A 1 256 ? 29.954 11.748 -61.190 1.00 70.81 256 SER A CA 1
ATOM 1966 C C . SER A 1 256 ? 30.305 10.779 -62.312 1.00 70.81 256 SER A C 1
ATOM 1968 O O . SER A 1 256 ? 30.682 11.203 -63.405 1.00 70.81 256 SER A O 1
ATOM 1970 N N . ILE A 1 257 ? 30.111 9.480 -62.067 1.00 73.44 257 ILE A N 1
ATOM 1971 C CA . ILE A 1 257 ? 30.179 8.436 -63.093 1.00 73.44 257 ILE A CA 1
ATOM 1972 C C . ILE A 1 257 ? 28.747 7.983 -63.378 1.00 73.44 257 ILE A C 1
ATOM 1974 O O . ILE A 1 257 ? 28.062 7.415 -62.523 1.00 73.44 257 ILE A O 1
ATOM 1978 N N . LYS A 1 258 ? 28.274 8.256 -64.598 1.00 70.19 258 LYS A N 1
ATOM 1979 C CA . LYS A 1 258 ? 26.904 7.954 -65.033 1.00 70.19 258 LYS A CA 1
ATOM 1980 C C . LYS A 1 258 ? 26.923 6.942 -66.166 1.00 70.19 258 LYS A C 1
ATOM 1982 O O . LYS A 1 258 ? 27.604 7.145 -67.170 1.00 70.19 258 LYS A O 1
ATOM 1987 N N . ARG A 1 259 ? 26.116 5.889 -66.041 1.00 76.50 259 ARG A N 1
ATOM 1988 C CA . ARG A 1 259 ? 25.835 4.963 -67.141 1.00 76.50 259 ARG A CA 1
ATOM 1989 C C . ARG A 1 259 ? 24.389 5.153 -67.590 1.00 76.50 259 ARG A C 1
ATOM 1991 O O . ARG A 1 259 ? 23.460 4.949 -66.811 1.00 76.50 259 ARG A O 1
ATOM 1998 N N . GLN A 1 260 ? 24.210 5.548 -68.849 1.00 72.31 260 GLN A N 1
ATOM 1999 C CA . GLN A 1 260 ? 22.897 5.574 -69.495 1.00 72.31 260 GLN A CA 1
ATOM 2000 C C . GLN A 1 260 ? 22.385 4.135 -69.605 1.00 72.31 260 GLN A C 1
ATOM 2002 O O . GLN A 1 260 ? 23.104 3.263 -70.108 1.00 72.31 260 GLN A O 1
ATOM 2007 N N . VAL A 1 261 ? 21.177 3.871 -69.106 1.00 70.06 261 VAL A N 1
ATOM 2008 C CA . VAL A 1 261 ? 20.513 2.593 -69.364 1.00 70.06 261 VAL A CA 1
ATOM 2009 C C . VAL A 1 261 ? 20.015 2.662 -70.811 1.00 70.06 261 VAL A C 1
ATOM 2011 O O . VAL A 1 261 ? 19.311 3.616 -71.146 1.00 70.06 261 VAL A O 1
ATOM 2014 N N . PRO A 1 262 ? 20.413 1.730 -71.694 1.00 63.12 262 PRO A N 1
ATOM 2015 C CA . PRO A 1 262 ? 19.923 1.714 -73.067 1.00 63.12 262 PRO A CA 1
ATOM 2016 C C . PRO A 1 262 ? 18.393 1.670 -73.066 1.00 63.12 262 PRO A C 1
ATOM 2018 O O . PRO A 1 262 ? 17.813 0.905 -72.296 1.00 63.12 262 PRO A O 1
ATOM 2021 N N . ALA A 1 263 ? 17.748 2.485 -73.901 1.00 61.34 263 ALA A N 1
ATOM 2022 C CA . ALA A 1 263 ? 16.307 2.386 -74.103 1.00 61.34 263 ALA A CA 1
ATOM 2023 C C . ALA A 1 263 ? 15.972 0.965 -74.591 1.00 61.34 263 ALA A C 1
ATOM 2025 O O . ALA A 1 263 ? 16.616 0.481 -75.525 1.00 61.34 263 ALA A O 1
ATOM 2026 N N . LEU A 1 264 ? 15.026 0.303 -73.916 1.00 53.12 264 LEU A N 1
ATOM 2027 C CA . LEU A 1 264 ? 14.429 -0.950 -74.385 1.00 53.12 264 LEU A CA 1
ATOM 2028 C C . LEU A 1 264 ? 13.538 -0.690 -75.602 1.00 53.12 264 LEU A C 1
ATOM 2030 O O . LEU A 1 264 ? 12.818 0.335 -75.583 1.00 53.12 264 LEU A O 1
#

Radius of gyration: 44.74 Å; chains: 1; bounding box: 83×41×140 Å

pLDDT: mean 76.52, std 13.78, range [39.22, 98.25]

Secondary structure (DSSP, 8-state):
-------SS---TTS-TT------EEEPPPBTTB--EEES-S-----TT----SEEE-TTSSSEEETTTTEEE---SSTT--SSEEEEEEETTEEEEEEE-SSSEEEE-SS-EEEE-SSS-EEEETTTEEE-SS--STT--SSSEEEEESSSEEEEEE-SSSEEEE-SS-EEEES----S--TT-----S----S----S-----SSS------SS-------SS-SEEEE--TTS--EEEEE-SSEEEEE-SS-EEEEEPPP-

Foldseek 3Di:
DDDDDDDPDDDDQPNDPPDGDDCQFDWDDDDPNDIDTGRVDDDDDDDPPDDPDQWDADPVRQWIDGPVVGDTGWDDPDLPAQDADWDFDDDPNATKTWHTGPQATQIDPRFWTWGHDNAWTFTGGNQFKTWTPQQPDLPGQDATWMFGDDVATKIWHGGPQAIFIDPNPDTDGHDDDDDPDDPDDPDDDDDDDDDDDDDPDDDFDDDPDTDDDDDDDDDDDDDPDDQWDWDDDPPDWIFTFGDDPFWTWTDTPVDIDIDGRDDD